Protein AF-A0A7J6TWZ0-F1 (afdb_monomer)

Mean predicted aligned error: 19.22 Å

Organism: Perkinsus olseni (NCBI:txid32597)

Sequence (277 aa):
MTATADNASPAMNAQLAMDGLSEYLTYVSGPIIRRELDLVRYLSQRADEVELELDEANQRYLEIGAARSAKMKAEAEELLSKIEAREDELLSLRKEVLAVVQKILVTVEEDRSELQSVGEVVATAAAIEEDEIAAQQKEANTSEIDDETPTAPTTKKIRLTGTSTSSPRDTKSDSVTESAHDTETVPSPEPSTELWCVCKKPDDGSYMVGCDRGDKCKVQWWHPQCAKDYIARRGYGLPPPENEADARRAHFSTWICPSCVERQIRRQNPGEKKRRK

Solvent-accessible surface area (backbone atoms only — not comparable to full-atom values): 17182 Å² total; per-residue (Å²): 140,81,85,81,76,81,78,73,56,71,66,61,60,51,51,55,49,50,54,52,50,52,52,47,48,50,63,62,45,48,61,54,52,50,52,52,52,52,50,51,51,52,53,50,53,52,49,55,52,51,51,51,54,49,52,53,52,51,51,52,52,52,52,52,51,50,53,52,49,52,50,52,49,52,55,48,52,53,50,49,54,52,48,52,56,50,50,52,51,51,52,50,52,52,52,53,52,50,52,53,52,51,51,52,51,52,51,51,52,51,53,50,50,54,51,50,54,50,50,54,53,51,53,52,52,50,52,52,52,52,52,50,53,53,49,54,53,56,59,61,69,72,75,75,80,89,82,90,87,89,82,88,88,84,90,80,89,82,84,80,84,85,86,81,86,78,82,83,88,83,86,87,82,90,81,90,82,89,80,91,78,91,76,93,70,77,74,76,79,68,79,72,81,75,66,42,24,92,83,73,46,75,79,83,84,67,79,64,48,62,24,72,60,44,89,80,37,96,54,41,39,26,45,49,65,60,48,43,55,49,28,69,77,68,73,50,66,78,78,58,56,91,46,69,70,49,45,62,67,36,76,84,55,85,50,58,44,50,73,56,48,52,52,49,53,49,66,76,45,71,77,66,77,79,75,84,123

Foldseek 3Di:
DDDDDPPDDPVVVVVVVVVVVVVVCCVVVVVVVVVVVVVVVVVVVVVVVVVVVVVVVVVVVVVVVVVVVVVVVVVVVVVVVVVVVVVVVVVVVVVVVVVVVVVVVVVVVVVVVVVVVVVVVVVVVVVVVVVVVVVVVVVVVVPDDDDDDDDDDDDDDDDDDDDDPDDDDDDDDDDDDDDDDDDPDPPDPDPPPFLAAPVRDGDPVFDWDAAPVPPVDPRGTHDLVRQVVVCVVPVDFDRPQPHPVSSVVCPVPHGHGVVRVVVVVCVVCVPPVPPDD

pLDDT: mean 77.19, std 17.27, range [40.09, 97.62]

Structure (mmCIF, N/CA/C/O backbone):
data_AF-A0A7J6TWZ0-F1
#
_entry.id   AF-A0A7J6TWZ0-F1
#
loop_
_atom_site.group_PDB
_atom_site.id
_atom_site.type_symbol
_atom_site.label_atom_id
_atom_site.label_alt_id
_atom_site.label_comp_id
_atom_site.label_asym_id
_atom_site.label_entity_id
_atom_site.label_seq_id
_atom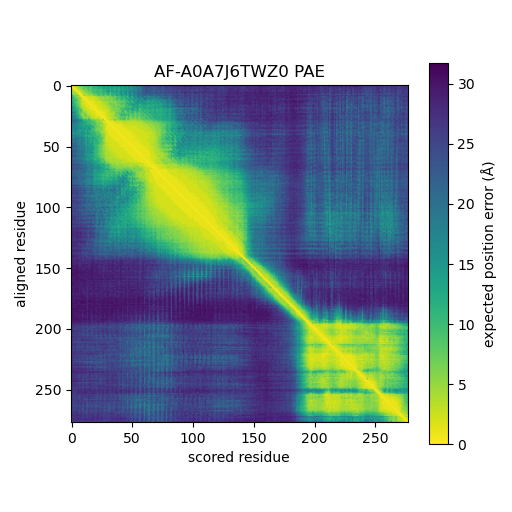_site.pdbx_PDB_ins_code
_atom_site.Cartn_x
_atom_site.Cartn_y
_atom_site.Cartn_z
_atom_site.occupancy
_atom_site.B_iso_or_equiv
_atom_site.auth_seq_id
_atom_site.auth_comp_id
_atom_site.auth_asym_id
_atom_site.auth_atom_id
_atom_site.pdbx_PDB_model_num
ATOM 1 N N . MET A 1 1 ? 71.172 1.266 -95.485 1.00 43.41 1 MET A N 1
ATOM 2 C CA . MET A 1 1 ? 70.081 1.916 -94.731 1.00 43.41 1 MET A CA 1
ATOM 3 C C . MET A 1 1 ? 69.702 0.990 -93.588 1.00 43.41 1 MET A C 1
ATOM 5 O O . MET A 1 1 ? 68.861 0.122 -93.756 1.00 43.41 1 MET A O 1
ATOM 9 N N . THR A 1 2 ? 70.426 1.078 -92.476 1.00 42.44 2 THR A N 1
ATOM 10 C CA . THR A 1 2 ? 70.207 0.257 -91.278 1.00 42.44 2 THR A CA 1
ATOM 11 C C . THR A 1 2 ? 69.434 1.096 -90.275 1.00 42.44 2 THR A C 1
ATOM 13 O O . THR A 1 2 ? 69.944 2.109 -89.804 1.00 42.44 2 THR A O 1
ATOM 16 N N . ALA A 1 3 ? 68.188 0.704 -90.018 1.00 46.03 3 ALA A N 1
ATOM 17 C CA . ALA A 1 3 ? 67.335 1.318 -89.015 1.00 46.03 3 ALA A CA 1
ATOM 18 C C . ALA A 1 3 ? 67.935 1.070 -87.624 1.00 46.03 3 ALA A C 1
ATOM 20 O O . ALA A 1 3 ? 68.066 -0.074 -87.190 1.00 46.03 3 ALA A O 1
ATOM 21 N N . THR A 1 4 ? 68.326 2.141 -86.941 1.00 49.41 4 THR A N 1
ATOM 22 C CA . THR A 1 4 ? 68.627 2.127 -85.511 1.00 49.41 4 THR A CA 1
ATOM 23 C C . THR A 1 4 ? 67.304 1.990 -84.770 1.00 49.41 4 THR A C 1
ATOM 25 O O . THR A 1 4 ? 66.545 2.948 -84.662 1.00 49.41 4 THR A O 1
ATOM 28 N N . ALA A 1 5 ? 66.989 0.772 -84.334 1.00 54.09 5 ALA A N 1
ATOM 29 C CA . ALA A 1 5 ? 65.899 0.540 -83.401 1.00 54.09 5 ALA A CA 1
ATOM 30 C C . ALA A 1 5 ? 66.337 1.073 -82.031 1.00 54.09 5 ALA A C 1
ATOM 32 O O . ALA A 1 5 ? 67.240 0.515 -81.404 1.00 54.09 5 ALA A O 1
ATOM 33 N N . ASP A 1 6 ? 65.723 2.175 -81.608 1.00 53.62 6 ASP A N 1
ATOM 34 C CA . ASP A 1 6 ? 65.885 2.737 -80.274 1.00 53.62 6 ASP A CA 1
ATOM 35 C C . ASP A 1 6 ? 65.382 1.725 -79.237 1.00 53.62 6 ASP A C 1
ATOM 37 O O . ASP A 1 6 ? 64.186 1.586 -78.978 1.00 53.62 6 ASP A O 1
ATOM 41 N N . ASN A 1 7 ? 66.324 0.984 -78.651 1.00 58.62 7 ASN A N 1
ATOM 42 C CA . ASN A 1 7 ? 66.094 0.141 -77.484 1.00 58.62 7 ASN A CA 1
ATOM 43 C C . ASN A 1 7 ? 65.864 1.048 -76.271 1.00 58.62 7 ASN A C 1
ATOM 45 O O . ASN A 1 7 ? 66.780 1.322 -75.492 1.00 58.62 7 ASN A O 1
ATOM 49 N N . ALA A 1 8 ? 64.631 1.533 -76.120 1.00 60.03 8 ALA A N 1
ATOM 50 C CA . ALA A 1 8 ? 64.186 2.159 -74.886 1.00 60.03 8 ALA A CA 1
ATOM 51 C C . ALA A 1 8 ? 64.440 1.190 -73.720 1.00 60.03 8 ALA A C 1
ATOM 53 O O . ALA A 1 8 ? 64.022 0.029 -73.749 1.00 60.03 8 ALA A O 1
ATOM 54 N N . SER A 1 9 ? 65.182 1.664 -72.717 1.00 62.28 9 SER A N 1
ATOM 55 C CA . SER A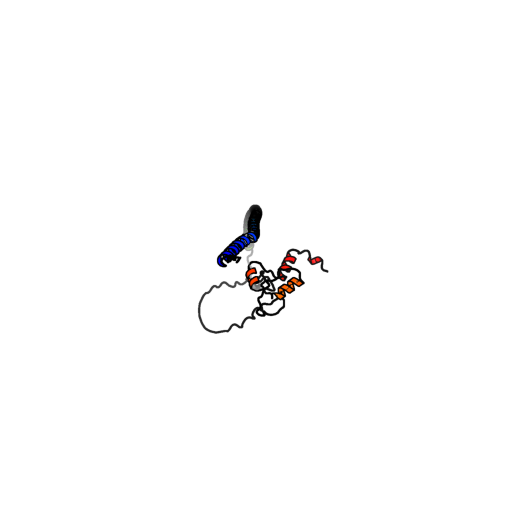 1 9 ? 65.613 0.854 -71.580 1.00 62.28 9 SER A CA 1
ATOM 56 C C . SER A 1 9 ? 64.395 0.234 -70.874 1.00 62.28 9 SER A C 1
ATOM 58 O O . SER A 1 9 ? 63.477 0.978 -70.509 1.00 62.28 9 SER A O 1
ATOM 60 N N . PRO A 1 10 ? 64.376 -1.090 -70.621 1.00 68.50 10 PRO A N 1
ATOM 61 C CA . PRO A 1 10 ? 63.279 -1.778 -69.930 1.00 68.50 10 PRO A CA 1
ATOM 62 C C . PRO A 1 10 ? 62.872 -1.123 -68.600 1.00 68.50 10 PRO A C 1
ATOM 64 O O . PRO A 1 10 ? 61.716 -1.210 -68.193 1.00 68.50 10 PRO A O 1
ATOM 67 N N . ALA A 1 11 ? 63.803 -0.415 -67.954 1.00 64.88 11 ALA A N 1
ATOM 68 C CA . ALA A 1 11 ? 63.565 0.323 -66.720 1.00 64.88 11 ALA A CA 1
ATOM 69 C C . ALA A 1 11 ? 62.604 1.520 -66.884 1.00 64.88 11 ALA A C 1
ATOM 71 O O . ALA A 1 11 ? 61.783 1.751 -66.002 1.00 64.88 11 ALA A O 1
ATOM 72 N N . MET A 1 12 ? 62.643 2.257 -68.005 1.00 66.50 12 MET A N 1
ATOM 73 C CA . MET A 1 12 ? 61.708 3.377 -68.220 1.00 66.50 12 MET A CA 1
ATOM 74 C C . MET A 1 12 ? 60.287 2.888 -68.512 1.00 66.50 12 MET A C 1
ATOM 76 O O . MET A 1 12 ? 59.322 3.492 -68.049 1.00 66.50 12 MET A O 1
ATOM 80 N N . ASN A 1 13 ? 60.150 1.756 -69.208 1.00 68.25 13 ASN A N 1
ATOM 81 C CA . ASN A 1 13 ? 58.844 1.148 -69.468 1.00 68.25 13 ASN A CA 1
ATOM 82 C C . ASN A 1 13 ? 58.209 0.578 -68.189 1.00 68.25 13 ASN A C 1
ATOM 84 O O . ASN A 1 13 ? 56.994 0.659 -68.024 1.00 68.25 13 ASN A O 1
ATOM 88 N N . ALA A 1 14 ? 59.017 0.056 -67.261 1.00 68.62 14 ALA A N 1
ATOM 89 C CA . ALA A 1 14 ? 58.536 -0.393 -65.955 1.00 68.62 14 ALA A CA 1
ATOM 90 C C . ALA A 1 14 ? 58.053 0.777 -65.081 1.00 68.62 14 ALA A C 1
ATOM 92 O O . ALA A 1 14 ? 57.011 0.665 -64.439 1.00 68.62 14 ALA A O 1
ATOM 93 N N . GLN A 1 15 ? 58.761 1.910 -65.097 1.00 67.94 15 GLN A N 1
ATOM 94 C CA . GLN A 1 15 ? 58.361 3.091 -64.329 1.00 67.94 15 GLN A CA 1
ATOM 95 C C . GLN A 1 15 ? 57.031 3.674 -64.833 1.00 67.94 15 GLN A C 1
ATOM 97 O O . GLN A 1 15 ? 56.120 3.886 -64.039 1.00 67.94 15 GLN A O 1
ATOM 102 N N . LEU A 1 16 ? 56.866 3.819 -66.153 1.00 70.88 16 LEU A N 1
ATOM 103 C CA . LEU A 1 16 ? 55.608 4.279 -66.758 1.00 70.88 16 LEU A CA 1
ATOM 104 C C . LEU A 1 16 ? 54.429 3.331 -66.476 1.00 70.88 16 LEU A C 1
ATOM 106 O O . LEU A 1 16 ? 53.300 3.784 -66.289 1.00 70.88 16 LEU A O 1
ATOM 110 N N . ALA A 1 17 ? 54.678 2.020 -66.412 1.00 71.44 17 ALA A N 1
ATOM 111 C CA . ALA A 1 17 ? 53.652 1.043 -66.054 1.00 71.44 17 ALA A CA 1
ATOM 112 C C . ALA A 1 17 ? 53.224 1.155 -64.581 1.00 71.44 17 ALA A C 1
ATOM 114 O O . ALA A 1 17 ? 52.038 1.029 -64.283 1.00 71.44 17 ALA A O 1
ATOM 115 N N . MET A 1 18 ? 54.165 1.420 -63.668 1.00 71.31 18 MET A N 1
ATOM 116 C CA . MET A 1 18 ? 53.869 1.618 -62.244 1.00 71.31 18 MET A CA 1
ATOM 117 C C . MET A 1 18 ? 53.121 2.930 -61.989 1.00 71.31 18 MET A C 1
ATOM 119 O O . MET A 1 18 ? 52.168 2.940 -61.208 1.00 71.31 18 MET A O 1
ATOM 123 N N . ASP A 1 19 ? 53.487 4.001 -62.695 1.00 72.12 19 ASP A N 1
ATOM 124 C CA . ASP A 1 19 ? 52.799 5.291 -62.601 1.00 72.12 19 ASP A CA 1
ATOM 125 C C . ASP A 1 19 ? 51.350 5.177 -63.123 1.00 72.12 19 ASP A C 1
ATOM 127 O O . ASP A 1 19 ? 50.413 5.613 -62.450 1.00 72.12 19 ASP A O 1
ATOM 131 N N . GLY A 1 20 ? 51.131 4.464 -64.238 1.00 72.75 20 GLY A N 1
ATOM 132 C CA . GLY A 1 20 ? 49.786 4.179 -64.758 1.00 72.75 20 GLY A CA 1
ATOM 133 C C . GLY A 1 20 ? 48.939 3.271 -63.853 1.00 72.75 20 GLY A C 1
ATOM 134 O O . GLY A 1 20 ? 47.728 3.463 -63.739 1.00 72.75 20 GLY A O 1
ATOM 135 N N . LEU A 1 21 ? 49.556 2.307 -63.160 1.00 65.00 21 LEU A N 1
ATOM 136 C CA . LEU A 1 21 ? 48.880 1.438 -62.184 1.00 65.00 21 LEU A CA 1
ATOM 137 C C . LEU A 1 21 ? 48.453 2.201 -60.926 1.00 65.00 21 LEU A C 1
ATOM 139 O O . LEU A 1 21 ? 47.363 1.960 -60.411 1.00 65.00 21 LEU A O 1
ATOM 143 N N . SER A 1 22 ? 49.282 3.131 -60.450 1.00 70.94 22 SER A N 1
ATOM 144 C CA . SER A 1 22 ? 48.963 3.999 -59.312 1.00 70.94 22 SER A CA 1
ATOM 145 C C . SER A 1 22 ? 47.785 4.930 -59.621 1.00 70.94 22 SER A C 1
ATOM 147 O O . SER A 1 22 ? 46.839 5.046 -58.833 1.00 70.94 22 SER A O 1
ATOM 149 N N . GLU A 1 23 ? 47.782 5.537 -60.809 1.00 74.69 23 GLU A N 1
ATOM 150 C CA . GLU A 1 23 ? 46.697 6.412 -61.256 1.00 74.69 23 GLU A CA 1
ATOM 151 C C . GLU A 1 23 ? 45.395 5.628 -61.482 1.00 74.69 23 GLU A C 1
ATOM 153 O O . GLU A 1 23 ? 44.330 6.051 -61.029 1.00 74.69 23 GLU A O 1
ATOM 158 N N . TYR A 1 24 ? 45.478 4.427 -62.065 1.00 71.44 24 TYR A N 1
ATOM 159 C CA . TYR A 1 24 ? 44.333 3.528 -62.223 1.00 71.44 24 TYR A CA 1
ATOM 160 C C . TYR A 1 24 ? 43.772 3.055 -60.878 1.00 71.44 24 TYR A C 1
ATOM 162 O O . TYR A 1 24 ? 42.560 3.081 -60.675 1.00 71.44 24 TYR A O 1
ATOM 170 N N . LEU A 1 25 ? 44.628 2.674 -59.924 1.00 62.38 25 LEU A N 1
ATOM 171 C CA . LEU A 1 25 ? 44.190 2.295 -58.581 1.00 62.38 25 LEU A CA 1
ATOM 172 C C . LEU A 1 25 ? 43.504 3.462 -57.878 1.00 62.38 25 LEU A C 1
ATOM 174 O O . LEU A 1 25 ? 42.457 3.257 -57.275 1.00 62.38 25 LEU A O 1
ATOM 178 N N . THR A 1 26 ? 44.011 4.686 -58.011 1.00 70.94 26 THR A N 1
ATOM 179 C CA . THR A 1 26 ? 43.381 5.890 -57.444 1.00 70.94 26 THR A CA 1
ATOM 180 C C . THR A 1 26 ? 42.041 6.202 -58.125 1.00 70.94 26 THR A C 1
ATOM 182 O O . THR A 1 26 ? 41.055 6.521 -57.457 1.00 70.94 26 THR A O 1
ATOM 185 N N . TYR A 1 27 ? 41.967 6.041 -59.449 1.00 80.25 27 TYR A N 1
ATOM 186 C CA . TYR A 1 27 ? 40.754 6.247 -60.240 1.00 80.25 27 TYR A CA 1
ATOM 187 C C . TYR A 1 27 ? 39.660 5.215 -59.925 1.00 80.25 27 TYR A C 1
ATOM 189 O O . TYR A 1 27 ? 38.493 5.579 -59.784 1.00 80.25 27 TYR A O 1
ATOM 197 N N . VAL A 1 28 ? 40.026 3.941 -59.767 1.00 74.38 28 VAL A N 1
ATOM 198 C CA . VAL A 1 28 ? 39.085 2.840 -59.504 1.00 74.38 28 VAL A CA 1
ATOM 199 C C . VAL A 1 28 ? 38.687 2.768 -58.030 1.00 74.38 28 VAL A C 1
ATOM 201 O O . VAL A 1 28 ? 37.518 2.540 -57.721 1.00 74.38 28 VAL A O 1
ATOM 204 N N . SER A 1 29 ? 39.621 2.995 -57.104 1.00 79.75 29 SER A N 1
ATOM 205 C CA . SER A 1 29 ? 39.330 2.954 -55.664 1.00 79.75 29 SER A CA 1
ATOM 206 C C . SER A 1 29 ? 38.651 4.226 -55.155 1.00 79.75 29 SER A C 1
ATOM 208 O O . SER A 1 29 ? 37.859 4.147 -54.221 1.00 79.75 29 SER A O 1
ATOM 210 N N . GLY A 1 30 ? 38.865 5.386 -55.787 1.00 85.50 30 GLY A N 1
ATOM 211 C CA . GLY A 1 30 ? 38.279 6.660 -55.362 1.00 85.50 30 GLY A CA 1
ATOM 212 C C . GLY A 1 30 ? 36.744 6.653 -55.239 1.00 85.50 30 GLY A C 1
ATOM 213 O O . GLY A 1 30 ? 36.218 7.107 -54.223 1.00 85.50 30 GLY A O 1
ATOM 214 N N . PRO A 1 31 ? 35.978 6.161 -56.232 1.00 88.25 31 PRO A N 1
ATOM 215 C CA . PRO A 1 31 ? 34.523 6.016 -56.129 1.00 88.25 31 PRO A CA 1
ATOM 216 C C . PRO A 1 31 ? 34.077 5.032 -55.041 1.00 88.25 31 PRO A C 1
ATOM 218 O O . PRO A 1 31 ? 33.103 5.307 -54.344 1.00 88.25 31 PRO A O 1
ATOM 221 N N . ILE A 1 32 ? 34.797 3.916 -54.875 1.00 84.75 32 ILE A N 1
ATOM 222 C CA . ILE A 1 32 ? 34.492 2.900 -53.858 1.00 84.75 32 ILE A CA 1
ATOM 223 C C . ILE A 1 32 ? 34.704 3.493 -52.462 1.00 84.75 32 ILE A C 1
ATOM 225 O O . ILE A 1 32 ? 33.793 3.471 -51.645 1.00 84.75 32 ILE A O 1
ATOM 229 N N . ILE A 1 33 ? 35.858 4.120 -52.222 1.00 80.31 33 ILE A N 1
ATOM 230 C CA . ILE A 1 33 ? 36.190 4.765 -50.946 1.00 80.31 33 ILE A CA 1
ATOM 231 C C . ILE A 1 33 ? 35.190 5.879 -50.616 1.00 80.31 33 ILE A C 1
ATOM 233 O O . ILE A 1 33 ? 34.741 5.971 -49.479 1.00 80.31 33 ILE A O 1
ATOM 237 N N . ARG A 1 34 ? 34.790 6.702 -51.597 1.00 81.19 34 ARG A N 1
ATOM 238 C CA . ARG A 1 34 ? 33.761 7.738 -51.387 1.00 81.19 34 ARG A CA 1
ATOM 239 C C . ARG A 1 34 ? 32.418 7.144 -50.972 1.00 81.19 34 ARG A C 1
ATOM 241 O O . ARG A 1 34 ? 31.837 7.616 -50.004 1.00 81.19 34 ARG A O 1
ATOM 248 N N . ARG A 1 35 ? 31.969 6.080 -51.644 1.00 88.12 35 ARG A N 1
ATOM 249 C CA . ARG A 1 35 ? 30.728 5.381 -51.290 1.00 88.12 35 ARG A CA 1
ATOM 250 C C . ARG A 1 35 ? 30.773 4.821 -49.867 1.00 88.12 35 ARG A C 1
ATOM 252 O O . ARG A 1 35 ? 29.796 4.958 -49.139 1.00 88.12 35 ARG A O 1
ATOM 259 N N . GLU A 1 36 ? 31.887 4.207 -49.477 1.00 85.19 36 GLU A N 1
ATOM 260 C CA . GLU A 1 36 ? 32.054 3.676 -48.120 1.00 85.19 36 GLU A CA 1
ATOM 261 C C . GLU A 1 36 ? 32.081 4.800 -47.074 1.00 85.19 36 GLU A C 1
ATOM 263 O O . GLU A 1 36 ? 31.432 4.689 -46.038 1.00 85.19 36 GLU A O 1
ATOM 268 N N . LEU A 1 37 ? 32.750 5.924 -47.352 1.00 81.12 37 LEU A N 1
ATOM 269 C CA . LEU A 1 37 ? 32.736 7.092 -46.463 1.00 81.12 37 LEU A CA 1
ATOM 270 C C . LEU A 1 37 ? 31.332 7.693 -46.311 1.00 81.12 37 LEU A C 1
ATOM 272 O O . LEU A 1 37 ? 30.939 8.049 -45.200 1.00 81.12 37 LEU A O 1
ATOM 276 N N . ASP A 1 38 ? 30.565 7.780 -47.397 1.00 86.06 38 ASP A N 1
ATOM 277 C CA . ASP A 1 38 ? 29.177 8.247 -47.349 1.00 86.06 38 ASP A CA 1
ATOM 278 C C . ASP A 1 38 ? 28.293 7.289 -46.538 1.00 86.06 38 ASP A C 1
ATOM 280 O O . ASP A 1 38 ? 27.471 7.739 -45.737 1.00 86.06 38 ASP A O 1
ATOM 284 N N . LEU A 1 39 ? 28.502 5.974 -46.674 1.00 88.06 39 LEU A N 1
ATOM 285 C CA . LEU A 1 39 ? 27.812 4.970 -45.866 1.00 88.06 39 LEU A CA 1
ATOM 286 C C . LEU A 1 39 ? 28.162 5.101 -44.379 1.00 88.06 39 LEU A C 1
ATOM 288 O O . LEU A 1 39 ? 27.263 5.072 -43.543 1.00 88.06 39 LEU A O 1
ATOM 292 N N . VAL A 1 40 ? 29.438 5.294 -44.038 1.00 83.81 40 VAL A N 1
ATOM 293 C CA . VAL A 1 40 ? 29.873 5.516 -42.648 1.00 83.81 40 VAL A CA 1
ATOM 294 C C . VAL A 1 40 ? 29.225 6.773 -42.069 1.00 83.81 40 VAL A C 1
ATOM 296 O O . VAL A 1 40 ? 28.715 6.731 -40.953 1.00 83.81 40 VAL A O 1
ATOM 299 N N . ARG A 1 41 ? 29.179 7.877 -42.826 1.00 86.75 41 ARG A N 1
ATOM 300 C CA . ARG A 1 41 ? 28.501 9.109 -42.391 1.00 86.75 41 ARG A CA 1
ATOM 301 C C . ARG A 1 41 ? 27.009 8.891 -42.165 1.00 86.75 41 ARG A C 1
ATOM 303 O O . ARG A 1 41 ? 26.486 9.349 -41.155 1.00 86.75 41 ARG A O 1
ATOM 310 N N . TYR A 1 42 ? 26.346 8.180 -43.074 1.00 88.69 42 TYR A N 1
ATOM 311 C CA . TYR A 1 42 ? 24.934 7.829 -42.937 1.00 88.69 42 TYR A CA 1
ATOM 312 C C . TYR A 1 42 ? 24.676 6.975 -41.689 1.00 88.69 42 TYR A C 1
ATOM 314 O O . TYR A 1 42 ? 23.770 7.272 -40.916 1.00 88.69 42 TYR A O 1
ATOM 322 N N . LEU A 1 43 ? 25.488 5.940 -41.460 1.00 86.44 43 LEU A N 1
ATOM 323 C CA . LEU A 1 43 ? 25.358 5.075 -40.286 1.00 86.44 43 LEU A CA 1
ATOM 324 C C . LEU A 1 43 ? 25.650 5.823 -38.981 1.00 86.44 43 LEU A C 1
ATOM 326 O O . LEU A 1 43 ? 24.953 5.588 -38.001 1.00 86.44 43 LEU A O 1
ATOM 330 N N . SER A 1 44 ? 26.625 6.738 -38.971 1.00 86.12 44 SER A N 1
ATOM 331 C CA . SER A 1 44 ? 26.901 7.607 -37.819 1.00 86.12 44 SER A CA 1
ATOM 332 C C . SER A 1 44 ? 25.704 8.501 -37.505 1.00 86.12 44 SER A C 1
ATOM 334 O O . SER A 1 44 ? 25.233 8.498 -36.378 1.00 86.12 44 SER A O 1
ATOM 336 N N . GLN A 1 45 ? 25.147 9.184 -38.510 1.00 91.44 45 GLN A N 1
ATOM 337 C CA . GLN A 1 45 ? 23.943 9.997 -38.332 1.00 91.44 45 GLN A CA 1
ATOM 338 C C . GLN A 1 45 ? 22.773 9.156 -37.801 1.00 91.44 45 GLN A C 1
ATOM 340 O O . GLN A 1 45 ? 22.035 9.590 -36.923 1.00 91.44 45 GLN A O 1
ATOM 345 N N . ARG A 1 46 ? 22.612 7.931 -38.312 1.00 93.38 46 ARG A N 1
ATOM 346 C CA . ARG A 1 46 ? 21.565 7.017 -37.854 1.00 93.38 46 ARG A CA 1
ATOM 347 C C . ARG A 1 46 ? 21.787 6.543 -36.416 1.00 93.38 46 ARG A C 1
ATOM 349 O O . ARG A 1 46 ? 20.809 6.317 -35.712 1.00 93.38 46 ARG A O 1
ATOM 356 N N . ALA A 1 47 ? 23.038 6.374 -35.992 1.00 86.94 47 ALA A N 1
ATOM 357 C CA . ALA A 1 47 ? 23.375 6.050 -34.611 1.00 86.94 47 ALA A CA 1
ATOM 358 C C . ALA A 1 47 ? 23.012 7.211 -33.674 1.00 86.94 47 ALA A C 1
ATOM 360 O O . ALA A 1 47 ? 22.337 6.968 -32.678 1.00 86.94 47 ALA A O 1
ATOM 361 N N . ASP A 1 48 ? 23.351 8.448 -34.050 1.00 91.50 48 ASP A N 1
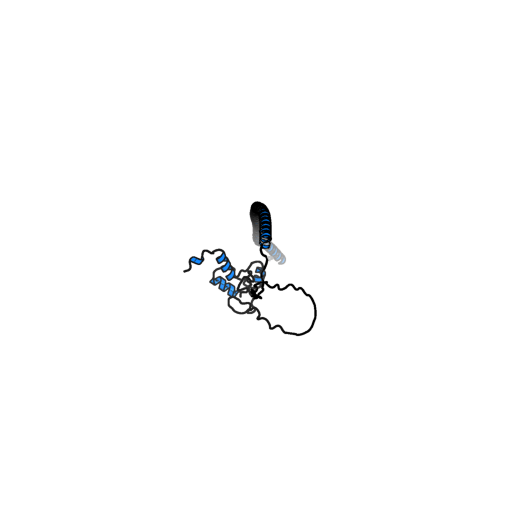ATOM 362 C CA . ASP A 1 48 ? 23.003 9.653 -33.285 1.00 91.50 48 ASP A CA 1
ATOM 363 C C . ASP A 1 48 ? 21.472 9.825 -33.162 1.00 91.50 48 ASP A C 1
ATOM 365 O O . ASP A 1 48 ? 20.954 10.153 -32.095 1.00 91.50 48 ASP A O 1
ATOM 369 N N . GLU A 1 49 ? 20.719 9.555 -34.238 1.00 92.50 49 GLU A N 1
ATOM 370 C CA . GLU A 1 49 ? 19.246 9.560 -34.220 1.00 92.50 49 GLU A CA 1
ATOM 371 C C . GLU A 1 49 ? 18.676 8.530 -33.231 1.00 92.50 49 GLU A C 1
ATOM 373 O O . GLU A 1 49 ? 17.763 8.839 -32.467 1.00 92.50 49 GLU A O 1
ATOM 378 N N . VAL A 1 50 ? 19.217 7.307 -33.224 1.00 90.31 50 VAL A N 1
ATOM 379 C CA . VAL A 1 50 ? 18.770 6.239 -32.315 1.00 90.31 50 VAL A CA 1
ATOM 380 C C . VAL A 1 50 ? 19.147 6.540 -30.863 1.00 90.31 50 VAL A C 1
ATOM 382 O O . VAL A 1 50 ? 18.372 6.225 -29.961 1.00 90.31 50 VAL A O 1
ATOM 385 N N . GLU A 1 51 ? 20.308 7.151 -30.619 1.00 91.69 51 GLU A N 1
ATOM 386 C CA . GLU A 1 51 ? 20.717 7.592 -29.281 1.00 91.69 51 GLU A CA 1
ATOM 387 C C . GLU A 1 51 ? 19.745 8.646 -28.730 1.00 91.69 51 GLU A C 1
ATOM 389 O O . GLU A 1 51 ? 19.258 8.507 -27.608 1.00 91.69 51 GLU A O 1
ATOM 394 N N . LEU A 1 52 ? 19.349 9.620 -29.556 1.00 95.69 52 LEU A N 1
ATOM 395 C CA . LEU A 1 52 ? 18.336 10.609 -29.186 1.00 95.69 52 LEU A CA 1
ATOM 396 C C . LEU A 1 52 ? 16.968 9.964 -28.890 1.00 95.69 52 LEU A C 1
ATOM 398 O O . LEU A 1 52 ? 16.331 10.299 -27.890 1.00 95.69 52 LEU A O 1
ATOM 402 N N . GLU A 1 53 ? 16.515 9.020 -29.723 1.00 92.56 53 GLU A N 1
ATOM 403 C CA . GLU A 1 53 ? 15.264 8.282 -29.483 1.00 92.56 53 GLU A CA 1
ATOM 404 C C . GLU A 1 53 ? 15.306 7.483 -28.167 1.00 92.56 53 GLU A C 1
ATOM 406 O O . GLU A 1 53 ? 14.302 7.408 -27.447 1.00 92.56 53 GLU A O 1
ATOM 411 N N . LEU A 1 54 ? 16.461 6.898 -27.833 1.00 89.00 54 LEU A N 1
ATOM 412 C CA . LEU A 1 54 ? 16.670 6.172 -26.582 1.00 89.00 54 LEU A CA 1
ATOM 413 C C . LEU A 1 54 ? 16.603 7.107 -25.368 1.00 89.00 54 LEU A C 1
ATOM 415 O O . LEU A 1 54 ? 15.945 6.771 -24.380 1.00 89.00 54 LEU A O 1
ATOM 419 N N . ASP A 1 55 ? 17.227 8.279 -25.444 1.00 93.94 55 ASP A N 1
ATOM 420 C CA . ASP A 1 55 ? 17.180 9.286 -24.382 1.00 93.94 55 ASP A CA 1
ATOM 421 C C . ASP A 1 55 ? 15.762 9.824 -24.168 1.00 93.94 55 ASP A C 1
ATOM 423 O O . ASP A 1 55 ? 15.291 9.902 -23.028 1.00 93.94 55 ASP A O 1
ATOM 427 N N . GLU A 1 56 ? 15.022 10.101 -25.245 1.00 93.38 56 GLU A N 1
ATOM 428 C CA . GLU A 1 56 ? 13.608 10.473 -25.154 1.00 93.38 56 GLU A CA 1
ATOM 429 C C . GLU A 1 56 ? 12.759 9.366 -24.511 1.00 93.38 56 GLU A C 1
ATOM 431 O O . GLU A 1 56 ? 11.888 9.643 -23.678 1.00 93.38 56 GLU A O 1
ATOM 436 N N . ALA A 1 57 ? 12.991 8.102 -24.877 1.00 83.69 57 ALA A N 1
ATOM 437 C CA . ALA A 1 57 ? 12.283 6.967 -24.293 1.00 83.69 57 ALA A CA 1
ATOM 438 C C . ALA A 1 57 ? 12.593 6.812 -22.793 1.00 83.69 57 ALA A C 1
ATOM 440 O O . ALA A 1 57 ? 11.674 6.597 -21.993 1.00 83.69 57 ALA A O 1
ATOM 441 N N . ASN A 1 58 ? 13.858 6.980 -22.398 1.00 86.00 58 ASN A N 1
ATOM 442 C CA . ASN A 1 58 ? 14.293 6.957 -21.002 1.00 86.00 58 ASN A CA 1
ATOM 443 C C . ASN A 1 58 ? 13.662 8.100 -20.195 1.00 86.00 58 ASN A C 1
ATOM 445 O O . ASN A 1 58 ? 13.145 7.868 -19.099 1.00 86.00 58 ASN A O 1
ATOM 449 N N . GLN A 1 59 ? 13.620 9.310 -20.753 1.00 94.31 59 GLN A N 1
ATOM 450 C CA . GLN A 1 59 ? 12.976 10.463 -20.126 1.00 94.31 59 GLN A CA 1
ATOM 451 C C . GLN A 1 59 ? 11.475 10.215 -19.898 1.00 94.31 59 GLN A C 1
ATOM 453 O O . GLN A 1 59 ? 10.979 10.394 -18.783 1.00 94.31 59 GLN A O 1
ATOM 458 N N . ARG A 1 60 ? 10.753 9.698 -20.905 1.00 87.50 60 ARG A N 1
ATOM 459 C CA . ARG A 1 60 ? 9.329 9.330 -20.762 1.00 87.50 60 ARG A CA 1
ATOM 460 C C . ARG A 1 60 ? 9.118 8.259 -19.691 1.00 87.50 60 ARG A C 1
ATOM 462 O O . ARG A 1 60 ? 8.145 8.323 -18.939 1.00 87.50 60 ARG A O 1
ATOM 469 N N . TYR A 1 61 ? 10.012 7.273 -19.597 1.00 83.69 61 TYR A N 1
ATOM 470 C CA . TYR A 1 61 ? 9.944 6.244 -18.558 1.00 83.69 61 TYR A CA 1
ATOM 471 C C . TYR A 1 61 ? 10.076 6.844 -17.148 1.00 83.69 61 TYR A C 1
ATOM 473 O O . TYR A 1 61 ? 9.282 6.508 -16.262 1.00 83.69 61 TYR A O 1
ATOM 481 N N . LEU A 1 62 ? 11.022 7.769 -16.948 1.00 91.50 62 LEU A N 1
ATOM 482 C CA . LEU A 1 62 ? 11.206 8.476 -15.676 1.00 91.50 62 LEU A CA 1
ATOM 483 C C . LEU A 1 62 ? 9.981 9.323 -15.307 1.00 91.50 62 LEU A C 1
ATOM 485 O O . LEU A 1 62 ? 9.524 9.268 -14.165 1.00 91.50 62 LEU A O 1
ATOM 489 N N . GLU A 1 63 ? 9.401 10.042 -16.267 1.00 93.12 63 GLU A N 1
ATOM 490 C CA . GLU A 1 63 ? 8.192 10.848 -16.058 1.00 93.12 63 GLU A CA 1
ATOM 491 C C . GLU A 1 63 ? 6.978 9.990 -15.683 1.00 93.12 63 GLU A C 1
ATOM 493 O O . GLU A 1 63 ? 6.251 10.317 -14.742 1.00 93.12 63 GLU A O 1
ATOM 498 N N . ILE A 1 64 ? 6.783 8.845 -16.348 1.00 89.75 64 ILE A N 1
ATOM 499 C CA . ILE A 1 64 ? 5.726 7.886 -15.995 1.00 89.75 64 ILE A CA 1
ATOM 500 C C . ILE A 1 64 ? 5.951 7.338 -14.581 1.00 89.75 64 ILE A C 1
ATOM 502 O O . ILE A 1 64 ? 4.992 7.204 -13.813 1.00 89.75 64 ILE A O 1
ATOM 506 N N . GLY A 1 65 ? 7.199 7.033 -14.218 1.00 89.19 65 GLY A N 1
ATOM 507 C CA . GLY A 1 65 ? 7.570 6.607 -12.869 1.00 89.19 65 GLY A CA 1
ATOM 508 C C . GLY A 1 65 ? 7.241 7.668 -11.815 1.00 89.19 65 GLY A C 1
ATOM 509 O O . GLY A 1 65 ? 6.582 7.363 -10.819 1.00 89.19 65 GLY A O 1
ATOM 510 N N . ALA A 1 66 ? 7.622 8.922 -12.065 1.00 93.00 66 ALA A N 1
ATOM 511 C CA . ALA A 1 66 ? 7.354 10.052 -11.182 1.00 93.00 66 ALA A CA 1
ATOM 512 C C . ALA A 1 66 ? 5.850 10.328 -11.036 1.00 93.00 66 ALA A C 1
ATOM 514 O O . ALA A 1 66 ? 5.363 10.473 -9.916 1.00 93.00 66 ALA A O 1
ATOM 515 N N . ALA A 1 67 ? 5.091 10.317 -12.136 1.00 92.06 67 ALA A N 1
ATOM 516 C CA . ALA A 1 67 ? 3.644 10.521 -12.119 1.00 92.06 67 ALA A CA 1
ATOM 517 C C . ALA A 1 67 ? 2.911 9.402 -11.362 1.00 92.06 67 ALA A C 1
ATOM 519 O O . ALA A 1 67 ? 2.008 9.674 -10.568 1.00 92.06 67 ALA A O 1
ATOM 520 N N . ARG A 1 68 ? 3.315 8.137 -11.555 1.00 91.38 68 ARG A N 1
ATOM 521 C CA . ARG A 1 68 ? 2.767 6.999 -10.795 1.00 91.38 68 ARG A CA 1
ATOM 522 C C . ARG A 1 68 ? 3.096 7.106 -9.309 1.00 91.38 68 ARG A C 1
ATOM 524 O O . ARG A 1 68 ? 2.210 6.883 -8.490 1.00 91.38 68 ARG A O 1
ATOM 531 N N . SER A 1 69 ? 4.332 7.473 -8.973 1.00 90.94 69 SER A N 1
ATOM 532 C CA . SER A 1 69 ? 4.766 7.686 -7.590 1.00 90.94 69 SER A CA 1
ATOM 533 C C . SER A 1 69 ? 3.978 8.815 -6.916 1.00 90.94 69 SER A C 1
ATOM 535 O O . SER A 1 69 ? 3.433 8.625 -5.831 1.00 90.94 69 SER A O 1
ATOM 537 N N . ALA A 1 70 ? 3.811 9.955 -7.594 1.00 92.38 70 ALA A N 1
ATOM 538 C CA . ALA A 1 70 ? 3.019 11.081 -7.102 1.00 92.38 70 ALA A CA 1
ATOM 539 C C . ALA A 1 70 ? 1.544 10.707 -6.896 1.00 92.38 70 ALA A C 1
ATOM 541 O O . ALA A 1 70 ? 0.962 11.049 -5.869 1.00 92.38 70 ALA A O 1
ATOM 542 N N . LYS A 1 71 ? 0.953 9.948 -7.829 1.00 92.06 71 LYS A N 1
ATOM 543 C CA . LYS A 1 71 ? -0.417 9.443 -7.692 1.00 92.06 71 LYS A CA 1
ATOM 544 C C . LYS A 1 71 ? -0.566 8.511 -6.487 1.00 92.06 71 LYS A C 1
ATOM 546 O O . LYS A 1 71 ? -1.478 8.707 -5.693 1.00 92.06 71 LYS A O 1
ATOM 551 N N . MET A 1 72 ? 0.329 7.532 -6.326 1.00 82.12 72 MET A N 1
ATOM 552 C CA . MET A 1 72 ? 0.300 6.632 -5.164 1.00 82.12 72 MET A CA 1
ATOM 553 C C . MET A 1 72 ? 0.477 7.398 -3.850 1.00 82.12 72 MET A C 1
ATOM 555 O O . MET A 1 72 ? -0.195 7.090 -2.871 1.00 82.12 72 MET A O 1
ATOM 559 N N . LYS A 1 73 ? 1.349 8.413 -3.827 1.00 90.44 73 LYS A N 1
ATOM 560 C CA . LYS A 1 73 ? 1.542 9.273 -2.657 1.00 90.44 73 LYS A CA 1
ATOM 561 C C . LYS A 1 73 ? 0.267 10.048 -2.307 1.00 90.44 73 LYS A C 1
ATOM 563 O O . LYS A 1 73 ? -0.119 10.048 -1.146 1.00 90.44 73 LYS A O 1
ATOM 568 N N . ALA A 1 74 ? -0.411 10.631 -3.295 1.00 94.25 74 ALA A N 1
ATOM 569 C CA . ALA A 1 74 ? -1.675 11.337 -3.080 1.00 94.25 74 ALA A CA 1
ATOM 570 C C . ALA A 1 74 ? -2.789 10.403 -2.568 1.00 94.25 74 ALA A C 1
ATOM 572 O O . ALA A 1 74 ? -3.503 10.754 -1.635 1.00 94.25 74 ALA A O 1
ATOM 573 N N . GLU A 1 75 ? -2.905 9.190 -3.124 1.00 90.44 75 GLU A N 1
ATOM 574 C CA . GLU A 1 75 ? -3.858 8.178 -2.638 1.00 90.44 75 GLU A CA 1
ATOM 575 C C . GLU A 1 75 ? -3.542 7.745 -1.194 1.00 90.44 75 GLU A C 1
ATOM 577 O O . GLU A 1 75 ? -4.452 7.561 -0.385 1.00 90.44 75 GLU A O 1
ATOM 582 N N . ALA A 1 76 ? -2.258 7.613 -0.840 1.00 86.06 76 ALA A N 1
ATOM 583 C CA . ALA A 1 76 ? -1.837 7.298 0.523 1.00 86.06 76 ALA A CA 1
ATOM 584 C C . ALA A 1 76 ? -2.151 8.438 1.508 1.00 86.06 76 ALA A C 1
ATOM 586 O O . ALA A 1 76 ? -2.665 8.172 2.593 1.00 86.06 76 ALA A O 1
ATOM 587 N N . GLU A 1 77 ? -1.894 9.692 1.128 1.00 94.25 77 GLU A N 1
ATOM 588 C CA . GLU A 1 77 ? -2.245 10.878 1.924 1.00 94.25 77 GLU A CA 1
ATOM 589 C C . GLU A 1 77 ? -3.767 10.994 2.125 1.00 94.25 77 GLU A C 1
ATOM 591 O O . GLU A 1 77 ? -4.226 11.255 3.238 1.00 94.25 77 GLU A O 1
ATOM 596 N N . GLU A 1 78 ? -4.569 10.707 1.094 1.00 97.38 78 GLU A N 1
ATOM 597 C CA . GLU A 1 78 ? -6.033 10.668 1.206 1.00 97.38 78 GLU A CA 1
ATOM 598 C C . GLU A 1 78 ? -6.508 9.576 2.182 1.00 97.38 78 GLU A C 1
ATOM 600 O O . GLU A 1 78 ? -7.418 9.798 2.986 1.00 97.38 78 GLU A O 1
ATOM 605 N N . LEU A 1 79 ? -5.903 8.384 2.134 1.00 92.19 79 LEU A N 1
ATOM 606 C CA . LEU A 1 79 ? -6.229 7.297 3.059 1.00 92.19 79 LEU A CA 1
ATOM 607 C C . LEU A 1 79 ? -5.834 7.624 4.502 1.00 92.19 79 LEU A C 1
ATOM 609 O O . LEU A 1 79 ? -6.608 7.317 5.407 1.00 92.19 79 LEU A O 1
ATOM 613 N N . LEU A 1 80 ? -4.683 8.264 4.720 1.00 92.19 80 LEU A N 1
ATOM 614 C CA . LEU A 1 80 ? -4.263 8.722 6.047 1.00 92.19 80 LEU A CA 1
ATOM 615 C C . LEU A 1 80 ? -5.253 9.742 6.619 1.00 92.19 80 LEU A C 1
ATOM 617 O O . LEU A 1 80 ? -5.724 9.554 7.736 1.00 92.19 80 LEU A O 1
ATOM 621 N N . SER A 1 81 ? -5.674 10.728 5.822 1.00 95.50 81 SER A N 1
ATOM 622 C CA . SER A 1 81 ? -6.689 11.702 6.246 1.00 95.50 81 SER A CA 1
ATOM 623 C C . SER A 1 81 ? -8.023 11.036 6.625 1.00 95.50 81 SER A C 1
ATOM 625 O O . SER A 1 81 ? -8.662 11.415 7.607 1.00 95.50 81 SER A O 1
ATOM 627 N N . LYS A 1 82 ? -8.438 9.988 5.898 1.00 93.00 82 LYS A N 1
ATOM 628 C CA . LYS A 1 82 ? -9.632 9.200 6.255 1.00 93.00 82 LYS A CA 1
ATOM 629 C C . LYS A 1 82 ? -9.458 8.420 7.558 1.00 93.00 82 LYS A C 1
ATOM 631 O O . LYS A 1 82 ? -10.439 8.260 8.280 1.00 93.00 82 LYS A O 1
ATOM 636 N N . ILE A 1 83 ? -8.262 7.902 7.841 1.00 89.94 83 ILE A N 1
ATOM 637 C CA . ILE A 1 83 ? -7.971 7.195 9.096 1.00 89.94 83 ILE A CA 1
ATOM 638 C C . ILE A 1 83 ? -8.053 8.171 10.269 1.00 89.94 83 ILE A C 1
ATOM 640 O O . ILE A 1 83 ? -8.782 7.886 11.213 1.00 89.94 83 ILE A O 1
ATOM 644 N N . GLU A 1 84 ? -7.411 9.336 10.171 1.00 94.88 84 GLU A N 1
ATOM 645 C CA . GLU A 1 84 ? -7.455 10.379 11.207 1.00 94.88 84 GLU A CA 1
ATOM 646 C C . GLU A 1 84 ? -8.899 10.806 11.515 1.00 94.88 84 GLU A C 1
ATOM 648 O O . GLU A 1 84 ? -9.322 10.798 12.670 1.00 94.88 84 GLU A O 1
ATOM 653 N N . ALA A 1 85 ? -9.713 11.053 10.482 1.00 95.06 85 ALA A N 1
ATOM 654 C CA . ALA A 1 85 ? -11.126 11.391 10.667 1.00 95.06 85 ALA A CA 1
ATOM 655 C C . ALA A 1 85 ? -11.916 10.286 11.400 1.00 95.06 85 ALA A C 1
ATOM 657 O O . ALA A 1 85 ? -12.787 10.572 12.222 1.00 95.06 85 ALA A O 1
ATOM 658 N N . ARG A 1 86 ? -11.614 9.007 11.131 1.00 94.94 86 ARG A N 1
ATOM 659 C CA . ARG A 1 86 ? -12.240 7.873 11.835 1.00 94.94 86 ARG A CA 1
ATOM 660 C C . ARG A 1 86 ? -11.750 7.736 13.272 1.00 94.94 86 ARG A C 1
ATOM 662 O O . ARG A 1 86 ? -12.532 7.332 14.132 1.00 94.94 86 ARG A O 1
ATOM 669 N N . GLU A 1 87 ? -10.488 8.046 13.543 1.00 94.88 87 GLU A N 1
ATOM 670 C CA . GLU A 1 87 ? -9.950 8.071 14.904 1.00 94.88 87 GLU A CA 1
ATOM 671 C C . GLU A 1 87 ? -10.629 9.156 15.745 1.00 94.88 87 GLU A C 1
ATOM 673 O O . GLU A 1 87 ? -11.029 8.880 16.878 1.00 94.88 87 GLU A O 1
ATOM 678 N N . ASP A 1 88 ? -10.870 10.336 15.174 1.00 95.75 88 ASP A N 1
ATOM 679 C CA . ASP A 1 88 ? -11.619 11.411 15.830 1.00 95.75 88 ASP A CA 1
ATOM 680 C C . ASP A 1 88 ? -13.075 11.013 16.129 1.00 95.75 88 ASP A C 1
ATOM 682 O O . ASP A 1 88 ? -13.563 11.223 17.246 1.00 95.75 88 ASP A O 1
ATOM 686 N N . GLU A 1 89 ? -13.763 10.370 15.177 1.00 96.00 89 GLU A N 1
ATOM 687 C CA . GLU A 1 89 ? -15.108 9.812 15.389 1.00 96.00 89 GLU A CA 1
ATOM 688 C C . GLU A 1 89 ? -15.122 8.781 16.534 1.00 96.00 89 GLU A C 1
ATOM 690 O O . GLU A 1 89 ? -15.982 8.836 17.420 1.00 96.00 89 GLU A O 1
ATOM 695 N N . LEU A 1 90 ? -14.149 7.862 16.561 1.00 93.06 90 LEU A N 1
ATOM 696 C CA . LEU A 1 90 ? -14.012 6.862 17.626 1.00 93.06 90 LEU A CA 1
ATOM 697 C C . LEU A 1 90 ? -13.717 7.502 18.986 1.00 93.06 90 LEU A C 1
ATOM 699 O O . LEU A 1 90 ? -14.254 7.057 20.004 1.00 93.06 90 LEU A O 1
ATOM 703 N N . LEU A 1 91 ? -12.887 8.545 19.026 1.00 95.81 91 LEU A N 1
ATOM 704 C CA . LEU A 1 91 ? -12.610 9.300 20.246 1.00 95.81 91 LEU A CA 1
ATOM 705 C C . LEU A 1 91 ? -13.858 10.025 20.757 1.00 95.81 91 LEU A C 1
ATOM 707 O O . LEU A 1 91 ? -14.090 10.034 21.969 1.00 95.81 91 LEU A O 1
ATOM 711 N N . SER A 1 92 ? -14.674 10.592 19.865 1.00 96.50 92 SER A N 1
ATOM 712 C CA . SER A 1 92 ? -15.965 11.188 20.228 1.00 96.50 92 SER A CA 1
ATOM 713 C C . SER A 1 92 ? -16.902 10.146 20.834 1.00 96.50 92 SER A C 1
ATOM 715 O O . SER A 1 92 ? -17.379 10.322 21.955 1.00 96.50 92 SER A O 1
ATOM 717 N N . LEU A 1 93 ? -17.074 9.004 20.162 1.00 94.19 93 LEU A N 1
ATOM 718 C CA . LEU A 1 93 ? -17.929 7.921 20.647 1.00 94.19 93 LEU A CA 1
ATOM 719 C C . LEU A 1 93 ? -17.449 7.380 22.003 1.00 94.19 93 LEU A C 1
ATOM 721 O O . LEU A 1 93 ? -18.247 7.119 22.902 1.00 94.19 93 LEU A O 1
ATOM 725 N N . ARG A 1 94 ? -16.130 7.256 22.197 1.00 95.44 94 ARG A N 1
ATOM 726 C CA . ARG A 1 94 ? -15.548 6.843 23.480 1.00 95.44 94 ARG A CA 1
ATOM 727 C C . ARG A 1 94 ? -15.891 7.823 24.604 1.00 95.44 94 ARG A C 1
ATOM 729 O O . ARG A 1 94 ? -16.178 7.378 25.714 1.00 95.44 94 ARG A O 1
ATOM 736 N N . LYS A 1 95 ? -15.871 9.133 24.338 1.00 96.50 95 LYS A N 1
ATOM 737 C CA . LYS A 1 95 ? -16.275 10.160 25.315 1.00 96.50 95 LYS A CA 1
ATOM 738 C C . LYS A 1 95 ? -17.759 10.047 25.664 1.00 96.50 95 LYS A C 1
ATOM 740 O O . LYS A 1 95 ? -18.098 10.110 26.842 1.00 96.50 95 LYS A O 1
ATOM 745 N N . GLU A 1 96 ? -18.622 9.822 24.676 1.00 96.75 96 GLU A N 1
ATOM 746 C CA . GLU A 1 96 ? -20.062 9.626 24.895 1.00 96.75 96 GLU A CA 1
ATOM 747 C C . GLU A 1 96 ? -20.348 8.392 25.759 1.00 96.75 96 GLU A C 1
ATOM 749 O O . GLU A 1 96 ? -21.087 8.478 26.739 1.00 96.75 96 GLU A O 1
ATOM 754 N N . VAL A 1 97 ? -19.706 7.258 25.460 1.00 96.00 97 VAL A N 1
ATOM 755 C CA . VAL A 1 97 ? -19.847 6.031 26.260 1.00 96.00 97 VAL A CA 1
ATOM 756 C C . VAL A 1 97 ? -19.378 6.256 27.697 1.00 96.00 97 VAL A C 1
ATOM 758 O O . VAL A 1 97 ? -20.068 5.852 28.632 1.00 96.00 97 VAL A O 1
ATOM 761 N N . LEU A 1 98 ? -18.240 6.930 27.896 1.00 96.50 98 LEU A N 1
ATOM 762 C CA . LEU A 1 98 ? -17.754 7.262 29.237 1.00 96.50 98 LEU A CA 1
ATOM 763 C C . LEU A 1 98 ? -18.740 8.153 30.002 1.00 96.50 98 LEU A C 1
ATOM 765 O O . LEU A 1 98 ? -18.970 7.907 31.183 1.00 96.50 98 LEU A O 1
ATOM 769 N N . ALA A 1 99 ? -19.368 9.126 29.338 1.00 96.00 99 ALA A N 1
ATOM 770 C CA . ALA A 1 99 ? -20.386 9.971 29.958 1.00 96.00 99 ALA A CA 1
ATOM 771 C C . ALA A 1 99 ? -21.622 9.164 30.399 1.00 96.00 99 ALA A C 1
ATOM 773 O O . ALA A 1 99 ? -22.141 9.379 31.495 1.00 96.00 99 ALA A O 1
ATOM 774 N N . VAL A 1 100 ? -22.070 8.198 29.588 1.00 95.62 100 VAL A N 1
ATOM 775 C CA . VAL A 1 100 ? -23.179 7.297 29.950 1.00 95.62 100 VAL A CA 1
ATOM 776 C C . VAL A 1 100 ? -22.806 6.409 31.137 1.00 95.62 100 VAL A C 1
ATOM 778 O O . VAL A 1 100 ? -23.582 6.304 32.084 1.00 95.62 100 VAL A O 1
ATOM 781 N N . VAL A 1 101 ? -21.615 5.804 31.122 1.00 93.31 101 VAL A N 1
ATOM 782 C CA . VAL A 1 101 ? -21.129 4.966 32.232 1.00 93.31 101 VAL A CA 1
ATOM 783 C C . VAL A 1 101 ? -21.033 5.777 33.521 1.00 93.31 101 VAL A C 1
ATOM 785 O O . VAL A 1 101 ? -21.493 5.319 34.563 1.00 93.31 101 VAL A O 1
ATOM 788 N N . GLN A 1 102 ? -20.497 6.997 33.455 1.00 97.31 102 GLN A N 1
ATOM 789 C CA . GLN A 1 102 ? -20.406 7.880 34.613 1.00 97.31 102 GLN A CA 1
ATOM 790 C C . GLN A 1 102 ? -21.789 8.243 35.162 1.00 97.31 102 GLN A C 1
ATOM 792 O O . GLN A 1 102 ? -21.983 8.225 36.372 1.00 97.31 102 GLN A O 1
ATOM 797 N N . LYS A 1 103 ? -22.767 8.501 34.286 1.00 96.62 103 LYS A N 1
ATOM 798 C CA . LYS A 1 103 ? -24.154 8.741 34.701 1.00 96.62 103 LYS A CA 1
ATOM 799 C C . LYS A 1 103 ? -24.751 7.534 35.432 1.00 96.62 103 LYS A C 1
ATOM 801 O O . LYS A 1 103 ? -25.372 7.716 36.470 1.00 96.62 103 LYS A O 1
ATOM 806 N N . ILE A 1 104 ? -24.539 6.319 34.919 1.00 93.06 104 ILE A N 1
ATOM 807 C CA . ILE A 1 104 ? -25.015 5.081 35.561 1.00 93.06 104 ILE A CA 1
ATOM 808 C C . ILE A 1 104 ? -24.363 4.893 36.933 1.00 93.06 104 ILE A C 1
ATOM 810 O O . ILE A 1 104 ? -25.054 4.533 37.878 1.00 93.06 104 ILE A O 1
ATOM 814 N N . LEU A 1 105 ? -23.055 5.142 37.052 1.00 94.88 105 LEU A N 1
ATOM 815 C CA . LEU A 1 105 ? -22.349 5.032 38.332 1.00 94.88 105 LEU A CA 1
ATOM 816 C C . LEU A 1 105 ? -22.938 5.971 39.387 1.00 94.88 105 LEU A C 1
ATOM 818 O O . LEU A 1 105 ? -23.208 5.516 40.491 1.00 94.88 105 LEU A O 1
ATOM 822 N N . VAL A 1 106 ? -23.205 7.230 39.025 1.00 97.62 106 VAL A N 1
ATOM 823 C CA . VAL A 1 106 ? -23.847 8.197 39.931 1.00 97.62 106 VAL A CA 1
ATOM 824 C C . VAL A 1 106 ? -25.223 7.698 40.375 1.00 97.62 106 VAL A C 1
ATOM 826 O O . VAL A 1 106 ? -25.490 7.664 41.569 1.00 97.62 106 VAL A O 1
ATOM 829 N N . THR A 1 107 ? -26.065 7.227 39.450 1.00 96.12 107 THR A N 1
ATOM 830 C CA . THR A 1 107 ? -27.390 6.684 39.803 1.00 96.12 107 THR A CA 1
ATOM 831 C C . THR A 1 107 ? -27.291 5.465 40.724 1.00 96.12 107 THR A C 1
ATOM 833 O O . THR A 1 107 ? -28.036 5.360 41.688 1.00 96.12 107 THR A O 1
ATOM 836 N N . VAL A 1 108 ? -26.338 4.559 40.489 1.00 94.44 108 VAL A N 1
ATOM 837 C CA . VAL A 1 108 ? -26.127 3.393 41.365 1.00 94.44 108 VAL A CA 1
ATOM 838 C C . VAL A 1 108 ? -25.644 3.809 42.763 1.00 94.44 108 VAL A C 1
ATOM 840 O O . VAL A 1 108 ? -26.006 3.172 43.751 1.00 94.44 108 VAL A O 1
ATOM 843 N N . GLU A 1 109 ? -24.820 4.852 42.872 1.00 97.56 109 GLU A N 1
ATOM 844 C CA . GLU A 1 109 ? -24.372 5.410 44.157 1.00 97.56 109 GLU A CA 1
ATOM 845 C C . GLU A 1 109 ? -25.510 6.102 44.926 1.00 97.56 109 GLU A C 1
ATOM 847 O O . GLU A 1 109 ? -25.592 5.959 46.152 1.00 97.56 109 GLU A O 1
ATOM 852 N N . GLU A 1 110 ? -26.406 6.792 44.216 1.00 97.19 110 GLU A N 1
ATOM 853 C CA . GLU A 1 110 ? -27.647 7.356 44.760 1.00 97.19 110 GLU A CA 1
ATOM 854 C C . GLU A 1 110 ? -28.562 6.235 45.282 1.00 97.19 110 GLU A C 1
ATOM 856 O O . GLU A 1 110 ? -28.857 6.207 46.478 1.00 97.19 110 GLU A O 1
ATOM 861 N N . ASP A 1 111 ? -28.891 5.240 44.448 1.00 96.44 111 ASP A N 1
ATOM 862 C CA . ASP A 1 111 ? -29.734 4.090 44.817 1.00 96.44 111 ASP A CA 1
ATOM 863 C C . ASP A 1 111 ? -29.157 3.321 46.019 1.00 96.44 111 ASP A C 1
ATOM 865 O O . ASP A 1 111 ? -29.872 2.902 46.934 1.00 96.44 111 ASP A O 1
ATOM 869 N N . ARG A 1 112 ? -27.831 3.134 46.050 1.00 97.12 112 ARG A N 1
ATOM 870 C CA . ARG A 1 112 ? -27.140 2.502 47.180 1.00 97.12 112 ARG A CA 1
ATOM 871 C C . ARG A 1 112 ? -27.299 3.313 48.464 1.00 97.12 112 ARG A C 1
ATOM 873 O O . ARG A 1 112 ? -27.486 2.713 49.523 1.00 97.12 112 ARG A O 1
ATOM 880 N N . SER A 1 113 ? -27.192 4.638 48.388 1.00 97.50 113 SER A N 1
ATOM 881 C CA . SER A 1 113 ? -27.358 5.518 49.549 1.00 97.50 113 SER A CA 1
ATOM 882 C C . SER A 1 113 ? -28.797 5.485 50.068 1.00 97.50 113 SER A C 1
ATOM 884 O O . S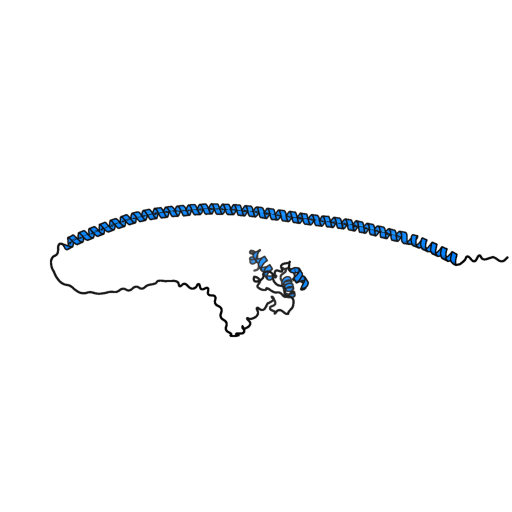ER A 1 113 ? -29.010 5.394 51.278 1.00 97.50 113 SER A O 1
ATOM 886 N N . GLU 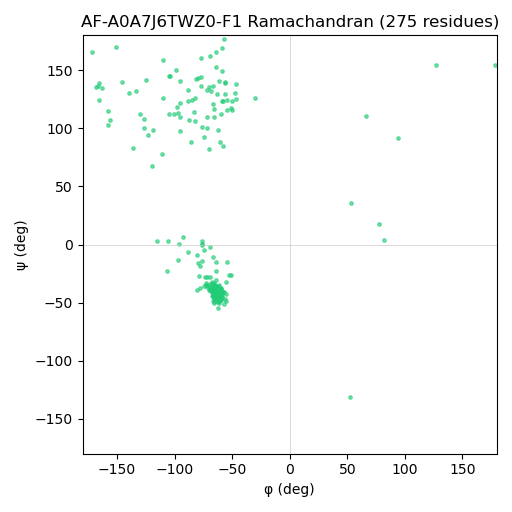A 1 114 ? -29.785 5.460 49.170 1.00 97.31 114 GLU A N 1
ATOM 887 C CA . GLU A 1 114 ? -31.194 5.292 49.537 1.00 97.31 114 GLU A CA 1
ATOM 888 C C . GLU A 1 114 ? -31.431 3.946 50.234 1.00 97.31 114 GLU A C 1
ATOM 890 O O . GLU A 1 114 ? -31.982 3.907 51.336 1.00 97.31 114 GLU A O 1
ATOM 895 N N . LEU A 1 115 ? -30.936 2.844 49.666 1.00 95.88 115 LEU A N 1
ATOM 896 C CA . LEU A 1 115 ? -31.042 1.515 50.277 1.00 95.88 115 LEU A CA 1
ATOM 897 C C . LEU A 1 115 ? -30.337 1.423 51.634 1.00 95.88 115 LEU A C 1
ATOM 899 O O . LEU A 1 115 ? -30.843 0.756 52.537 1.00 95.88 115 LEU A O 1
ATOM 903 N N . GLN A 1 116 ? -29.196 2.094 51.803 1.00 97.19 116 GLN A N 1
ATOM 904 C CA . GLN A 1 116 ? -28.506 2.159 53.090 1.00 97.19 116 GLN A CA 1
ATOM 905 C C . GLN A 1 116 ? -29.371 2.864 54.143 1.00 97.19 116 GLN A C 1
ATOM 907 O O . GLN A 1 116 ? -29.501 2.354 55.255 1.00 97.19 116 GLN A O 1
ATOM 912 N N . SER A 1 117 ? -30.027 3.969 53.775 1.00 96.62 117 SER A N 1
ATOM 913 C CA . SER A 1 117 ? -30.945 4.677 54.675 1.00 96.62 117 SER A CA 1
ATOM 914 C C . SER A 1 117 ? -32.162 3.823 55.057 1.00 96.62 117 SER A C 1
ATOM 916 O O . SER A 1 117 ? -32.555 3.783 56.221 1.00 96.62 117 SER A O 1
ATOM 918 N N . VAL A 1 118 ? -32.716 3.053 54.111 1.00 95.94 118 VAL A N 1
ATOM 919 C CA . VAL A 1 118 ? -33.814 2.111 54.382 1.00 95.94 118 VAL A CA 1
ATOM 920 C C . VAL A 1 118 ? -33.348 0.990 55.312 1.00 95.94 118 VAL A C 1
ATOM 922 O O . VAL A 1 118 ? -34.070 0.623 56.237 1.00 95.94 118 VAL A O 1
ATOM 925 N N . GLY A 1 119 ? -32.134 0.470 55.114 1.00 94.81 119 GLY A N 1
ATOM 926 C CA . GLY A 1 119 ? -31.538 -0.542 55.986 1.00 94.81 119 GLY A CA 1
ATOM 927 C C . GLY A 1 119 ? -31.400 -0.076 57.438 1.00 94.81 119 GLY A C 1
ATOM 928 O O . GLY A 1 119 ? -31.695 -0.845 58.350 1.00 94.81 119 GLY A O 1
ATOM 929 N N . GLU A 1 120 ? -31.023 1.185 57.664 1.00 95.94 120 GLU A N 1
ATOM 930 C CA . GLU A 1 120 ? -30.944 1.782 59.006 1.00 95.94 120 GLU A CA 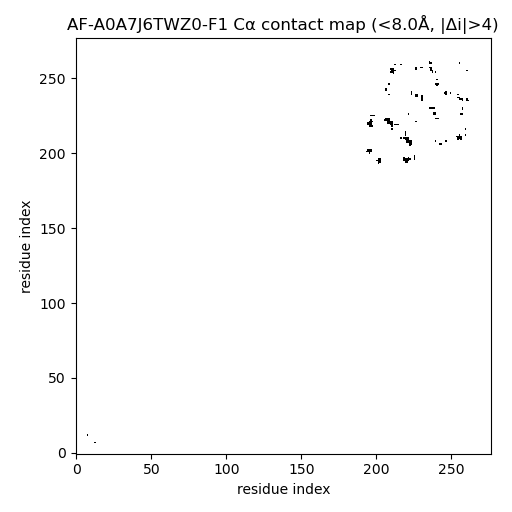1
ATOM 931 C C . GLU A 1 120 ? -32.325 1.899 59.674 1.00 95.94 120 GLU A C 1
ATOM 933 O O . GLU A 1 120 ? -32.470 1.593 60.862 1.00 95.94 120 GLU A O 1
ATOM 938 N N . VAL A 1 121 ? -33.360 2.268 58.911 1.00 95.12 121 VAL A N 1
ATOM 939 C CA . VAL A 1 121 ? -34.750 2.320 59.403 1.00 95.12 121 VAL A CA 1
ATOM 940 C C . VAL A 1 121 ? -35.268 0.923 59.756 1.00 95.12 121 VAL A C 1
ATOM 942 O O . VAL A 1 121 ? -35.897 0.736 60.795 1.00 95.12 121 VAL A O 1
ATOM 945 N N . VAL A 1 122 ? -34.983 -0.083 58.927 1.00 94.69 122 VAL A N 1
ATOM 946 C CA . VAL A 1 122 ? -35.386 -1.471 59.202 1.00 94.69 122 VAL A CA 1
ATOM 947 C C . VAL A 1 122 ? -34.660 -2.017 60.435 1.00 94.69 122 VAL A C 1
ATOM 949 O O . VAL A 1 122 ? -35.289 -2.650 61.278 1.00 94.69 122 VAL A O 1
ATOM 952 N N . ALA A 1 123 ? -33.362 -1.738 60.581 1.00 94.19 123 ALA A N 1
ATOM 953 C CA . ALA A 1 123 ? -32.589 -2.156 61.749 1.00 94.19 123 ALA A CA 1
ATOM 954 C C . ALA A 1 123 ? -33.097 -1.510 63.051 1.00 94.19 123 ALA A C 1
ATOM 956 O O . ALA A 1 123 ? -33.193 -2.184 64.074 1.00 94.19 123 ALA A O 1
ATOM 957 N N . THR A 1 124 ? -33.461 -0.224 63.017 1.00 93.31 124 THR A N 1
ATOM 958 C CA . THR A 1 124 ? -34.052 0.460 64.180 1.00 93.31 124 THR A CA 1
ATOM 959 C C . THR A 1 124 ? -35.451 -0.057 64.513 1.00 93.31 124 THR A C 1
ATOM 961 O O . THR A 1 124 ? -35.744 -0.255 65.688 1.00 93.31 124 THR A O 1
ATOM 964 N N . ALA A 1 125 ? -36.294 -0.339 63.517 1.00 92.38 125 ALA A N 1
ATOM 965 C CA . ALA A 1 125 ? -37.606 -0.950 63.742 1.00 92.38 125 ALA A CA 1
ATOM 966 C C . ALA A 1 125 ? -37.499 -2.351 64.372 1.00 92.38 125 ALA A C 1
ATOM 968 O O . ALA A 1 125 ? -38.214 -2.641 65.327 1.00 92.38 125 ALA A O 1
ATOM 969 N N . ALA A 1 126 ? -36.568 -3.185 63.894 1.00 93.44 126 ALA A N 1
ATOM 970 C CA . ALA A 1 126 ? -36.325 -4.512 64.459 1.00 93.44 126 ALA A CA 1
ATOM 971 C C . ALA A 1 126 ? -35.848 -4.447 65.921 1.00 93.44 126 ALA A C 1
ATOM 973 O O . ALA A 1 126 ? -36.308 -5.230 66.744 1.00 93.44 126 ALA A O 1
ATOM 974 N N . ALA A 1 127 ? -34.981 -3.485 66.264 1.00 93.56 127 ALA A N 1
ATOM 975 C CA . ALA A 1 127 ? -34.543 -3.283 67.647 1.00 93.56 127 ALA A CA 1
ATOM 976 C C . ALA A 1 127 ? -35.705 -2.892 68.581 1.00 93.56 127 ALA A C 1
ATOM 978 O O . ALA A 1 127 ? -35.774 -3.373 69.708 1.00 93.56 127 ALA A O 1
ATOM 979 N N . ILE A 1 128 ? -36.642 -2.063 68.106 1.00 93.06 128 ILE A N 1
ATOM 980 C CA . ILE A 1 128 ? -37.848 -1.698 68.868 1.00 93.06 128 ILE A CA 1
ATOM 981 C C . ILE A 1 128 ? -38.743 -2.925 69.089 1.00 93.06 128 ILE A C 1
ATOM 983 O O . ILE A 1 128 ? -39.242 -3.126 70.194 1.00 93.06 128 ILE A O 1
ATOM 987 N N . GLU A 1 129 ? -38.936 -3.749 68.057 1.00 92.12 129 GLU A N 1
ATOM 988 C CA . GLU A 1 129 ? -39.750 -4.966 68.150 1.00 92.12 129 GLU A CA 1
ATOM 989 C C . GLU A 1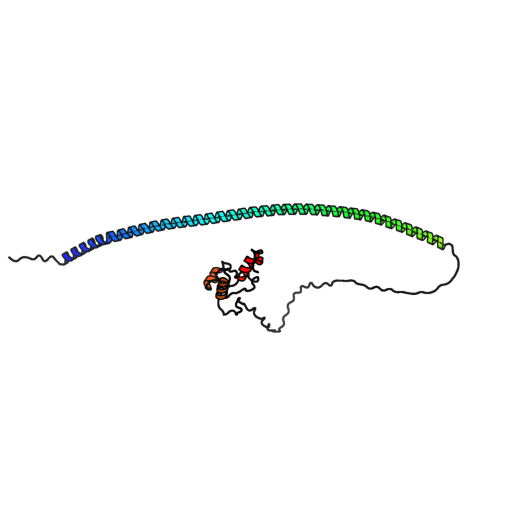 129 ? -39.124 -5.996 69.108 1.00 92.12 129 GLU A C 1
ATOM 991 O O . GLU A 1 129 ? -39.830 -6.582 69.928 1.00 92.12 129 GLU A O 1
ATOM 996 N N . GLU A 1 130 ? -37.797 -6.173 69.078 1.00 91.12 130 GLU A N 1
ATOM 997 C CA . GLU A 1 130 ? -37.081 -7.026 70.038 1.00 91.12 130 GLU A CA 1
ATOM 998 C C . GLU A 1 130 ? -37.234 -6.530 71.487 1.00 91.12 130 GLU A C 1
ATOM 1000 O O . GLU A 1 130 ? -37.509 -7.339 72.379 1.00 91.12 130 GLU A O 1
ATOM 1005 N N . ASP A 1 131 ? -37.120 -5.220 71.728 1.00 90.44 131 ASP A N 1
ATOM 1006 C CA . ASP A 1 131 ? -37.320 -4.622 73.054 1.00 90.44 131 ASP A CA 1
ATOM 1007 C C . ASP A 1 131 ? -38.772 -4.785 73.550 1.00 90.44 131 ASP A C 1
ATOM 1009 O O . ASP A 1 131 ? -39.000 -5.059 74.733 1.00 90.44 131 ASP A O 1
ATOM 1013 N N . GLU A 1 132 ? -39.764 -4.671 72.660 1.00 92.31 132 GLU A N 1
ATOM 1014 C CA . GLU A 1 132 ? -41.180 -4.873 72.991 1.00 92.31 132 GLU A CA 1
ATOM 1015 C C . GLU A 1 132 ? -41.480 -6.340 73.336 1.00 92.31 132 GLU A C 1
ATOM 1017 O O . GLU A 1 132 ? -42.125 -6.622 74.352 1.00 92.31 132 GLU A O 1
ATOM 1022 N N . ILE A 1 133 ? -40.949 -7.289 72.556 1.00 90.06 133 ILE A N 1
ATOM 1023 C CA . ILE A 1 133 ? -41.066 -8.726 72.846 1.00 90.06 133 ILE A CA 1
ATOM 1024 C C . ILE A 1 133 ? -40.392 -9.055 74.187 1.00 90.06 133 ILE A C 1
ATOM 1026 O O . ILE A 1 133 ? -40.956 -9.794 75.002 1.00 90.06 133 ILE A O 1
ATOM 1030 N N . ALA A 1 134 ? -39.211 -8.493 74.458 1.00 89.38 134 ALA A N 1
ATOM 1031 C CA . ALA A 1 134 ? -38.507 -8.688 75.723 1.00 89.38 134 ALA A CA 1
ATOM 1032 C C . ALA A 1 134 ? -39.292 -8.119 76.920 1.00 89.38 134 ALA A C 1
ATOM 1034 O O . ALA A 1 134 ? -39.337 -8.743 77.987 1.00 89.38 134 ALA A O 1
ATOM 1035 N N . ALA A 1 135 ? -39.951 -6.968 76.755 1.00 86.25 135 ALA A N 1
ATOM 1036 C CA . ALA A 1 135 ? -40.818 -6.385 77.777 1.00 86.25 135 ALA A CA 1
ATOM 1037 C C . ALA A 1 135 ? -42.045 -7.269 78.064 1.00 86.25 135 ALA A C 1
ATOM 1039 O O . ALA A 1 135 ? -42.314 -7.571 79.229 1.00 86.25 135 ALA A O 1
ATOM 1040 N N . GLN A 1 136 ? -42.728 -7.766 77.024 1.00 85.88 136 GLN A N 1
ATOM 1041 C CA . GLN A 1 136 ? -43.884 -8.662 77.173 1.00 85.88 136 GLN A CA 1
ATOM 1042 C C . GLN A 1 136 ? -43.515 -9.983 77.869 1.00 85.88 136 GLN A C 1
ATOM 1044 O O . GLN A 1 136 ? -44.240 -10.452 78.748 1.00 85.88 136 GLN A O 1
ATOM 1049 N N . GLN A 1 137 ? -42.361 -10.578 77.542 1.00 84.62 137 GLN A N 1
ATOM 1050 C CA . GLN A 1 137 ? -41.883 -11.793 78.221 1.00 84.62 137 GLN A CA 1
ATOM 1051 C C . GLN A 1 137 ? -41.542 -11.553 79.696 1.00 84.62 137 GLN A C 1
ATOM 1053 O O . GLN A 1 137 ? -41.743 -12.436 80.534 1.00 84.62 137 GLN A O 1
ATOM 1058 N N . LYS A 1 138 ? -41.034 -10.364 80.036 1.00 81.88 138 LYS A N 1
ATOM 1059 C CA . LYS A 1 138 ? -40.749 -9.990 81.423 1.00 81.88 138 LYS A CA 1
ATOM 1060 C C . LYS A 1 138 ? -42.034 -9.852 82.244 1.00 81.88 138 LYS A C 1
ATOM 1062 O O . LYS A 1 138 ? -42.058 -10.294 83.389 1.00 81.88 138 LYS A O 1
ATOM 1067 N N . GLU A 1 139 ? -43.100 -9.302 81.664 1.00 78.25 139 GLU A N 1
ATOM 1068 C CA . GLU A 1 139 ? -44.419 -9.250 82.308 1.00 78.25 139 GLU A CA 1
ATOM 1069 C C . GLU A 1 139 ? -45.022 -10.651 82.490 1.00 78.25 139 GLU A C 1
ATOM 1071 O O . GLU A 1 139 ? -45.464 -10.984 83.591 1.00 78.25 139 GLU A O 1
ATOM 1076 N N . ALA A 1 140 ? -44.950 -11.508 81.465 1.00 73.00 140 ALA A N 1
ATOM 1077 C CA . ALA A 1 140 ? -45.467 -12.877 81.524 1.00 73.00 140 ALA A CA 1
ATOM 1078 C C . ALA A 1 140 ? -44.759 -13.753 82.579 1.00 73.00 140 ALA A C 1
ATOM 1080 O O . ALA A 1 140 ? -45.408 -14.513 83.292 1.00 73.00 140 ALA A O 1
ATOM 1081 N N . ASN A 1 141 ? -43.443 -13.604 82.756 1.00 66.69 141 ASN A N 1
ATOM 1082 C CA . ASN A 1 141 ? -42.678 -14.373 83.747 1.00 66.69 141 ASN A CA 1
ATOM 1083 C C . ASN A 1 141 ? -42.857 -13.899 85.203 1.00 66.69 141 ASN A C 1
ATOM 1085 O O . ASN A 1 141 ? -42.262 -14.482 86.107 1.00 66.69 141 ASN A O 1
ATOM 1089 N N . THR A 1 142 ? -43.661 -12.861 85.461 1.00 60.72 142 THR A N 1
ATOM 1090 C CA . THR A 1 142 ? -43.909 -12.374 86.831 1.00 60.72 142 THR A CA 1
ATOM 1091 C C . THR A 1 142 ? -45.202 -12.949 87.442 1.00 60.72 142 THR A C 1
ATOM 1093 O O . THR A 1 142 ? -45.506 -12.632 88.591 1.00 60.72 142 THR A O 1
ATOM 1096 N N . SER A 1 143 ? -45.964 -13.803 86.731 1.00 51.31 143 SER A N 1
ATOM 1097 C CA . SER A 1 143 ? -47.279 -14.283 87.205 1.00 51.31 143 SER A CA 1
ATOM 1098 C C . SER A 1 143 ? -47.437 -15.779 87.512 1.00 51.31 143 SER A C 1
ATOM 1100 O O . SER A 1 143 ? -48.545 -16.159 87.880 1.00 51.31 143 SER A O 1
ATOM 1102 N N . GLU A 1 144 ? -46.413 -16.632 87.428 1.00 48.94 144 GLU A N 1
ATOM 1103 C CA . GLU A 1 144 ? -46.559 -18.054 87.801 1.00 48.94 144 GLU A CA 1
ATOM 1104 C C . GLU A 1 144 ? -45.465 -18.528 88.768 1.00 48.94 144 GLU A C 1
ATOM 1106 O O . GLU A 1 144 ? -44.281 -18.608 88.444 1.00 48.94 144 GLU A O 1
ATOM 1111 N N . ILE A 1 145 ? -45.919 -18.819 89.989 1.00 50.34 145 ILE A N 1
ATOM 1112 C CA . ILE A 1 145 ? -45.262 -19.611 91.028 1.00 50.34 145 ILE A CA 1
ATOM 1113 C C . ILE A 1 145 ? -45.796 -21.050 90.905 1.00 50.34 145 ILE A C 1
ATOM 1115 O O . ILE A 1 145 ? -47.000 -21.224 90.727 1.00 50.34 145 ILE A O 1
ATOM 1119 N N . ASP A 1 146 ? -44.887 -22.015 91.086 1.00 42.78 146 ASP A N 1
ATOM 1120 C CA . ASP A 1 146 ? -45.055 -23.463 91.320 1.00 42.78 146 ASP A CA 1
ATOM 1121 C C . ASP A 1 146 ? -45.646 -24.336 90.190 1.00 42.78 146 ASP A C 1
ATOM 1123 O O . ASP A 1 146 ? -46.839 -24.301 89.914 1.00 42.78 146 ASP A O 1
ATOM 1127 N N . ASP A 1 147 ? -44.827 -25.211 89.588 1.00 41.72 147 ASP A N 1
ATOM 1128 C CA . ASP A 1 147 ? -44.749 -26.645 89.951 1.00 41.72 147 ASP A CA 1
ATOM 1129 C C . ASP A 1 147 ? -43.738 -27.402 89.045 1.00 41.72 147 ASP A C 1
ATOM 1131 O O . ASP A 1 147 ? -43.412 -26.976 87.937 1.00 41.72 147 ASP A O 1
ATOM 1135 N N . GLU A 1 148 ? -43.189 -28.500 89.569 1.00 42.69 148 GLU A N 1
ATOM 1136 C CA . GLU A 1 148 ? -42.113 -29.371 89.056 1.00 42.69 148 GLU A CA 1
ATOM 1137 C C . GLU A 1 148 ? -42.427 -30.006 87.666 1.00 42.69 148 GLU A C 1
ATOM 1139 O O . GLU A 1 148 ? -43.559 -29.980 87.208 1.00 42.69 148 GLU A O 1
ATOM 1144 N N . THR A 1 149 ? -41.572 -30.662 86.864 1.00 46.69 149 THR A N 1
ATOM 1145 C CA . THR A 1 149 ? -40.336 -31.464 87.004 1.00 46.69 149 THR A CA 1
ATOM 1146 C C . THR A 1 149 ? -39.797 -31.735 85.561 1.00 46.69 149 THR A C 1
ATOM 1148 O O . THR A 1 149 ? -40.531 -31.555 84.587 1.00 46.69 149 THR A O 1
ATOM 1151 N N . PRO A 1 150 ? -38.540 -32.190 85.347 1.00 53.16 150 PRO A N 1
ATOM 1152 C CA . PRO A 1 150 ? -37.851 -32.146 84.050 1.00 53.16 150 PRO A CA 1
ATOM 1153 C C . PRO A 1 150 ? -37.875 -33.473 83.265 1.00 53.16 150 PRO A C 1
ATOM 1155 O O . PRO A 1 150 ? -37.814 -34.556 83.848 1.00 53.16 150 PRO A O 1
ATOM 1158 N N . THR A 1 151 ? -37.847 -33.429 81.922 1.00 42.22 151 THR A N 1
ATOM 1159 C CA . THR A 1 151 ? -37.481 -34.607 81.104 1.00 42.22 151 THR A CA 1
ATOM 1160 C C . THR A 1 151 ? -36.589 -34.275 79.897 1.00 42.22 151 THR A C 1
ATOM 1162 O O . THR A 1 151 ? -36.837 -33.365 79.114 1.00 42.22 151 THR A O 1
ATOM 1165 N N . ALA A 1 152 ? -35.527 -35.077 79.830 1.00 49.62 152 ALA A N 1
ATOM 1166 C CA . ALA A 1 152 ? -34.340 -35.156 78.978 1.00 49.62 152 ALA A CA 1
ATOM 1167 C C . ALA A 1 152 ? -34.541 -35.301 77.435 1.00 49.62 152 ALA A C 1
ATOM 1169 O O . ALA A 1 152 ? -35.664 -35.419 76.952 1.00 49.62 152 ALA A O 1
ATOM 1170 N N . PRO A 1 153 ? -33.438 -35.304 76.642 1.00 58.75 153 PRO A N 1
ATOM 1171 C CA . PRO A 1 153 ? -33.357 -34.641 75.339 1.00 58.75 153 PRO A CA 1
ATOM 1172 C C . PRO A 1 153 ? -33.280 -35.598 74.136 1.00 58.75 153 PRO A C 1
ATOM 1174 O O . PRO A 1 153 ? -32.813 -36.731 74.245 1.00 58.75 153 PRO A O 1
ATOM 1177 N N . THR A 1 154 ? -33.631 -35.111 72.939 1.00 42.47 154 THR A N 1
ATOM 1178 C CA . THR A 1 154 ? -33.315 -35.798 71.671 1.00 42.47 154 THR A CA 1
ATOM 1179 C C . THR A 1 154 ? -32.595 -34.893 70.675 1.00 42.47 154 THR A C 1
ATOM 1181 O O . THR A 1 154 ? -33.146 -33.991 70.053 1.00 42.47 154 THR A O 1
ATOM 1184 N N . THR A 1 155 ? -31.313 -35.200 70.512 1.00 50.31 155 THR A N 1
ATOM 1185 C CA . THR A 1 155 ? -30.378 -34.735 69.490 1.00 50.31 155 THR A CA 1
ATOM 1186 C C . THR A 1 155 ? -30.779 -35.248 68.101 1.00 50.31 155 THR A C 1
ATOM 1188 O O . THR A 1 155 ? -30.777 -36.453 67.855 1.00 50.31 155 THR A O 1
ATOM 1191 N N . LYS A 1 156 ? -31.026 -34.348 67.139 1.00 51.91 156 LYS A N 1
ATOM 1192 C CA . LYS A 1 156 ? -30.970 -34.673 65.701 1.00 51.91 156 LYS A CA 1
ATOM 1193 C C . LYS A 1 156 ? -30.042 -33.710 64.967 1.00 51.91 156 LYS A C 1
ATOM 1195 O O . LYS A 1 156 ? -30.375 -32.581 64.636 1.00 51.91 156 LYS A O 1
ATOM 1200 N N . LYS A 1 157 ? -28.838 -34.228 64.735 1.00 50.12 157 LYS A N 1
ATOM 1201 C CA . LYS A 1 157 ? -27.734 -33.675 63.955 1.00 50.12 157 LYS A CA 1
ATOM 1202 C C . LYS A 1 157 ? -28.054 -33.855 62.466 1.00 50.12 157 LYS A C 1
ATOM 1204 O O . LYS A 1 157 ? -27.887 -34.955 61.948 1.00 50.12 157 LYS A O 1
ATOM 1209 N N . ILE A 1 158 ? -28.507 -32.805 61.781 1.00 53.22 158 ILE A N 1
ATOM 1210 C CA . ILE A 1 158 ? -28.597 -32.797 60.313 1.00 53.22 158 ILE A CA 1
ATOM 1211 C C . ILE A 1 158 ? -27.331 -32.134 59.777 1.00 53.22 158 ILE A C 1
ATOM 1213 O O . ILE A 1 158 ? -27.081 -30.947 59.958 1.00 53.22 158 ILE A O 1
ATOM 1217 N N . ARG A 1 159 ? -26.496 -32.974 59.169 1.00 50.59 159 ARG A N 1
ATOM 1218 C CA . ARG A 1 159 ? -25.248 -32.645 58.488 1.00 50.59 159 ARG A CA 1
ATOM 1219 C C . ARG A 1 159 ? -25.569 -32.549 56.999 1.00 50.59 159 ARG A C 1
ATOM 1221 O O . ARG A 1 159 ? -25.875 -33.572 56.398 1.00 50.59 159 ARG A O 1
ATOM 1228 N N . LEU A 1 160 ? -25.468 -31.361 56.412 1.00 47.44 160 LEU A N 1
ATOM 1229 C CA . LEU A 1 160 ? -25.441 -31.176 54.960 1.00 47.44 160 LEU A CA 1
ATOM 1230 C C . LEU A 1 160 ? -24.110 -30.524 54.573 1.00 47.44 160 LEU A C 1
ATOM 1232 O O . LEU A 1 160 ? -23.888 -29.328 54.718 1.00 47.44 160 LEU A O 1
ATOM 1236 N N . THR A 1 161 ? -23.207 -31.402 54.143 1.00 47.28 161 THR A N 1
ATOM 1237 C CA . THR A 1 161 ? -22.085 -31.173 53.221 1.00 47.28 161 THR A CA 1
ATOM 1238 C C . THR A 1 161 ? -22.592 -30.398 51.994 1.00 47.28 161 THR A C 1
ATOM 1240 O O . THR A 1 161 ? -23.633 -30.753 51.459 1.00 47.28 161 THR A O 1
ATOM 1243 N N . GLY A 1 162 ? -21.990 -29.307 51.521 1.00 45.62 162 GLY A N 1
ATOM 1244 C CA . GLY A 1 162 ? -20.584 -29.146 51.164 1.00 45.62 162 GLY A CA 1
ATOM 1245 C C . GLY A 1 162 ? -20.414 -29.409 49.663 1.00 45.62 162 GLY A C 1
ATOM 1246 O O . GLY A 1 162 ? -20.206 -30.552 49.282 1.00 45.62 162 GLY A O 1
ATOM 1247 N N . THR A 1 163 ? -20.504 -28.370 48.822 1.00 43.94 163 THR A N 1
ATOM 1248 C CA . THR A 1 163 ? -19.948 -28.391 47.453 1.00 43.94 163 THR A CA 1
ATOM 1249 C C . THR A 1 163 ? -19.238 -27.065 47.194 1.00 43.94 163 THR A C 1
ATOM 1251 O O . THR A 1 163 ? -19.800 -26.115 46.660 1.00 43.94 163 THR A O 1
ATOM 1254 N N . SER A 1 164 ? -17.992 -27.001 47.652 1.00 43.91 164 SER A N 1
ATOM 1255 C CA . SER A 1 164 ? -17.018 -25.987 47.268 1.00 43.91 164 SER A CA 1
ATOM 1256 C C . SER A 1 164 ? -16.310 -26.484 46.011 1.00 43.91 164 SER A C 1
ATOM 1258 O O . SER A 1 164 ? -15.504 -27.407 46.078 1.00 43.91 164 SER A O 1
ATOM 1260 N N . THR A 1 165 ? -16.607 -25.899 44.854 1.00 40.09 165 THR A N 1
ATOM 1261 C CA . THR A 1 165 ? -15.786 -26.057 43.648 1.00 40.09 165 THR A CA 1
ATOM 1262 C C . THR A 1 165 ? -14.669 -25.023 43.681 1.00 40.09 165 THR A C 1
ATOM 1264 O O . THR A 1 165 ? -14.811 -23.909 43.182 1.00 40.09 165 THR A O 1
ATOM 1267 N N . SER A 1 166 ? -13.557 -25.393 44.312 1.00 43.28 166 SER A N 1
ATOM 1268 C CA . SER A 1 166 ? -12.259 -24.747 44.137 1.00 43.28 166 SER A CA 1
ATOM 1269 C C . SER A 1 166 ? -11.579 -25.321 42.891 1.00 43.28 166 SER A C 1
ATOM 1271 O O . SER A 1 166 ? -11.226 -26.500 42.874 1.00 43.28 166 SER A O 1
ATOM 1273 N N . SER A 1 167 ? -11.388 -24.493 41.863 1.00 51.38 167 SER A N 1
ATOM 1274 C CA . SER A 1 167 ? -10.500 -24.797 40.733 1.00 51.38 167 SER A CA 1
ATOM 1275 C C . SER A 1 167 ? -9.032 -24.756 41.179 1.00 51.38 167 SER A C 1
ATOM 1277 O O . SER A 1 167 ? -8.645 -23.805 41.867 1.00 51.38 167 SER A O 1
ATOM 1279 N N . PRO A 1 168 ? -8.200 -25.735 40.786 1.00 57.81 168 PRO A N 1
ATOM 1280 C CA . PRO A 1 168 ? -6.793 -25.768 41.152 1.00 57.81 168 PRO A CA 1
ATOM 1281 C C . PRO A 1 168 ? -5.939 -24.872 40.243 1.00 57.81 168 PRO A C 1
ATOM 1283 O O . PRO A 1 168 ? -6.168 -24.757 39.039 1.00 57.81 168 PRO A O 1
ATOM 1286 N N . ARG A 1 169 ? -4.944 -24.237 40.870 1.00 55.53 169 ARG A N 1
ATOM 1287 C CA . ARG A 1 169 ? -3.766 -23.619 40.248 1.00 55.53 169 ARG A CA 1
ATOM 1288 C C . ARG A 1 169 ? -2.767 -24.711 39.872 1.00 55.53 169 ARG A C 1
ATOM 1290 O O . ARG A 1 169 ? -2.578 -25.595 40.689 1.00 55.53 169 ARG A O 1
ATOM 1297 N N . ASP A 1 170 ? -2.077 -24.537 38.750 1.00 43.75 170 ASP A N 1
ATOM 1298 C CA . ASP A 1 170 ? -0.713 -25.013 38.456 1.00 43.75 170 ASP A CA 1
ATOM 1299 C C . ASP A 1 170 ? -0.264 -24.262 37.184 1.00 43.75 170 ASP A C 1
ATOM 1301 O O . ASP A 1 170 ? -1.068 -24.070 36.278 1.00 43.75 170 ASP A O 1
ATOM 1305 N N . THR A 1 171 ? 0.934 -23.709 37.001 1.00 42.97 171 THR A N 1
ATOM 1306 C CA . THR A 1 171 ? 2.199 -23.715 37.744 1.00 42.97 171 THR A CA 1
ATOM 1307 C C . THR A 1 171 ? 3.057 -22.590 37.153 1.00 42.97 171 THR A C 1
ATOM 1309 O O . THR A 1 171 ? 3.115 -22.427 35.935 1.00 42.97 171 THR A O 1
ATOM 1312 N N . LYS A 1 172 ? 3.761 -21.841 38.005 1.00 56.28 172 LYS A N 1
ATOM 1313 C CA . LYS A 1 172 ? 4.909 -21.002 37.633 1.00 56.28 172 LYS A CA 1
ATOM 1314 C C . LYS A 1 172 ? 6.133 -21.675 38.242 1.00 56.28 172 LYS A C 1
ATOM 1316 O O . LYS A 1 172 ? 6.114 -21.920 39.445 1.00 56.28 172 LYS A O 1
ATOM 1321 N N . SER A 1 173 ? 7.166 -21.975 37.462 1.00 51.81 173 SER A N 1
ATOM 1322 C CA . SER A 1 173 ? 8.505 -22.285 37.983 1.00 51.81 173 SER A CA 1
ATOM 1323 C C . SER A 1 173 ? 9.555 -22.056 36.897 1.00 51.81 173 SER A C 1
ATOM 1325 O O . SER A 1 173 ? 9.711 -22.864 35.988 1.00 51.81 173 SER A O 1
ATOM 1327 N N . ASP A 1 174 ? 10.252 -20.928 37.020 1.00 46.38 174 ASP A N 1
ATOM 1328 C CA . ASP A 1 174 ? 11.631 -20.760 36.573 1.00 46.38 174 ASP A CA 1
ATOM 1329 C C . ASP A 1 174 ? 12.542 -21.559 37.518 1.00 46.38 174 ASP A C 1
ATOM 1331 O O . ASP A 1 174 ? 12.427 -21.420 38.738 1.00 46.38 174 ASP A O 1
ATOM 1335 N N . SER A 1 175 ? 13.472 -22.351 36.984 1.00 51.16 175 SER A N 1
ATOM 1336 C CA . SER A 1 175 ? 14.684 -22.744 37.710 1.00 51.16 175 SER A CA 1
ATOM 1337 C C . SER A 1 175 ? 15.774 -23.169 36.728 1.00 51.16 175 SER A C 1
ATOM 1339 O O . SER A 1 175 ? 15.642 -24.143 35.991 1.00 51.16 175 SER A O 1
ATOM 1341 N N . VAL A 1 176 ? 16.842 -22.376 36.725 1.00 49.81 176 VAL A N 1
ATOM 1342 C CA . VAL A 1 176 ? 18.154 -22.669 36.153 1.00 49.81 176 VAL A CA 1
ATOM 1343 C C . VAL A 1 176 ? 18.927 -23.506 37.168 1.00 49.81 176 VAL A C 1
ATOM 1345 O O . VAL A 1 176 ? 19.125 -23.017 38.278 1.00 49.81 176 VAL A O 1
ATOM 1348 N N . THR A 1 177 ? 19.436 -24.676 36.770 1.00 44.38 177 THR A N 1
ATOM 1349 C CA . THR A 1 177 ? 20.743 -25.174 37.233 1.00 44.38 177 THR A CA 1
ATOM 1350 C C . THR A 1 177 ? 21.295 -26.298 36.358 1.00 44.38 177 THR A C 1
ATOM 1352 O O . THR A 1 177 ? 20.625 -27.254 35.981 1.00 44.38 177 THR A O 1
ATOM 1355 N N . GLU A 1 178 ? 22.574 -26.119 36.075 1.00 48.28 178 GLU A N 1
ATOM 135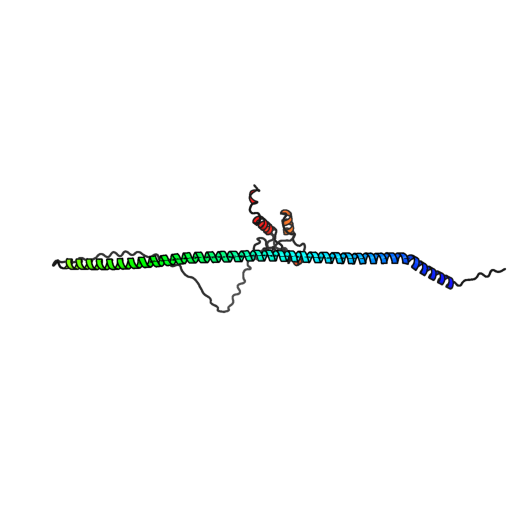6 C CA . GLU A 1 178 ? 23.552 -26.949 35.393 1.00 48.28 178 GLU A CA 1
ATOM 1357 C C . GLU A 1 178 ? 23.899 -28.207 36.218 1.00 48.28 178 GLU A C 1
ATOM 1359 O O . GLU A 1 178 ? 24.194 -28.108 37.411 1.00 48.28 178 GLU A O 1
ATOM 1364 N N . SER A 1 179 ? 23.894 -29.394 35.602 1.00 44.50 179 SER A N 1
ATOM 1365 C CA . SER A 1 179 ? 24.723 -30.533 36.031 1.00 44.50 179 SER A CA 1
ATOM 1366 C C . SER A 1 179 ? 24.779 -31.623 34.968 1.00 44.50 179 SER A C 1
ATOM 1368 O O . SER A 1 179 ? 23.764 -32.151 34.519 1.00 44.50 179 SER A O 1
ATOM 1370 N N . ALA A 1 180 ? 26.012 -31.939 34.593 1.00 53.44 180 ALA A N 1
ATOM 1371 C CA . ALA A 1 180 ? 26.412 -33.019 33.716 1.00 53.44 180 ALA A CA 1
ATOM 1372 C C . ALA A 1 180 ? 26.135 -34.399 34.335 1.00 53.44 180 ALA A C 1
ATOM 1374 O O . ALA A 1 180 ? 26.479 -34.628 35.492 1.00 53.44 180 ALA A O 1
ATOM 1375 N N . HIS A 1 181 ? 25.604 -35.328 33.536 1.00 42.91 181 HIS A N 1
ATOM 1376 C CA . HIS A 1 181 ? 26.165 -36.676 33.411 1.00 42.91 181 HIS A CA 1
ATOM 1377 C C . HIS A 1 181 ? 25.546 -37.446 32.237 1.00 42.91 181 HIS A C 1
ATOM 1379 O O . HIS A 1 181 ? 24.335 -37.445 32.032 1.00 42.91 181 HIS A O 1
ATOM 1385 N N . ASP A 1 182 ? 26.439 -38.102 31.501 1.00 49.47 182 ASP A N 1
ATOM 1386 C CA . ASP A 1 182 ? 26.245 -39.088 30.444 1.00 49.47 182 ASP A CA 1
ATOM 1387 C C . ASP A 1 182 ? 24.999 -39.976 30.549 1.00 49.47 182 ASP A C 1
ATOM 1389 O O . ASP A 1 182 ? 24.837 -40.768 31.478 1.00 49.47 182 ASP A O 1
ATOM 1393 N N . THR A 1 183 ? 24.210 -39.988 29.477 1.00 44.47 183 THR A N 1
ATOM 1394 C CA . THR A 1 183 ? 23.861 -41.246 28.805 1.00 44.47 183 THR A CA 1
ATOM 1395 C C . THR A 1 183 ? 23.485 -40.940 27.363 1.00 44.47 183 THR A C 1
ATOM 1397 O O . THR A 1 183 ? 22.446 -40.353 27.064 1.00 44.47 183 THR A O 1
ATOM 1400 N N . GLU A 1 184 ? 24.392 -41.322 26.473 1.00 51.41 184 GLU A N 1
ATOM 1401 C CA . GLU A 1 184 ? 24.311 -41.263 25.020 1.00 51.41 184 GLU A CA 1
ATOM 1402 C C . GLU A 1 184 ? 23.087 -42.057 24.525 1.00 51.41 184 GLU A C 1
ATOM 1404 O O . GLU A 1 184 ? 23.153 -43.240 24.201 1.00 51.41 184 GLU A O 1
ATOM 1409 N N . THR A 1 185 ? 21.923 -41.410 24.522 1.00 51.97 185 THR A N 1
ATOM 1410 C CA . THR A 1 185 ? 20.713 -41.933 23.889 1.00 51.97 185 THR A CA 1
ATOM 1411 C C . THR A 1 185 ? 20.657 -41.328 22.499 1.00 51.97 185 THR A C 1
ATOM 1413 O O . THR A 1 185 ? 20.255 -40.180 22.329 1.00 51.97 185 THR A O 1
ATOM 1416 N N . VAL A 1 186 ? 21.120 -42.094 21.510 1.00 54.53 186 VAL A N 1
ATOM 1417 C CA . VAL A 1 186 ? 20.983 -41.767 20.087 1.00 54.53 186 VAL A CA 1
ATOM 1418 C C . VAL A 1 186 ? 19.509 -41.437 19.817 1.00 54.53 186 VAL A C 1
ATOM 1420 O O . VAL A 1 186 ? 18.660 -42.315 20.005 1.00 54.53 186 VAL A O 1
ATOM 1423 N N . PRO A 1 187 ? 19.168 -40.203 19.400 1.00 59.38 187 PRO A N 1
ATOM 1424 C CA . PRO A 1 187 ? 17.817 -39.896 18.970 1.00 59.38 187 PRO A CA 1
ATOM 1425 C C . PRO A 1 187 ? 17.484 -40.815 17.799 1.00 59.38 187 PRO A C 1
ATOM 1427 O O . PRO A 1 187 ? 18.210 -40.854 16.803 1.00 59.38 187 PRO A O 1
ATOM 1430 N N . SER A 1 188 ? 16.399 -41.578 17.924 1.00 55.50 188 SER A N 1
ATOM 1431 C CA . SER A 1 188 ? 15.766 -42.204 16.767 1.00 55.50 188 SER A CA 1
ATOM 1432 C C . SER A 1 188 ? 15.573 -41.102 15.719 1.00 55.50 188 SER A C 1
ATOM 1434 O O . SER A 1 188 ? 15.003 -40.068 16.078 1.00 55.50 188 SER A O 1
ATOM 1436 N N . PRO A 1 189 ? 16.090 -41.240 14.482 1.00 59.94 189 PRO A N 1
ATOM 1437 C CA . PRO A 1 189 ? 15.860 -40.228 13.468 1.00 59.94 189 PRO A CA 1
ATOM 1438 C C . PRO A 1 189 ? 14.349 -40.129 13.276 1.00 59.94 189 PRO A C 1
ATOM 1440 O O . PRO A 1 189 ? 13.711 -41.083 12.826 1.00 59.94 189 PRO A O 1
ATOM 1443 N N . GLU A 1 190 ? 13.774 -38.992 13.676 1.00 54.22 190 GLU A N 1
ATOM 1444 C CA . GLU A 1 190 ? 12.417 -38.621 13.291 1.00 54.22 190 GLU A CA 1
ATOM 1445 C C . GLU A 1 190 ? 12.289 -38.855 11.781 1.00 54.22 190 GLU A C 1
ATOM 1447 O O . GLU A 1 190 ? 13.245 -38.564 11.049 1.00 54.22 190 GLU A O 1
ATOM 1452 N N . PRO A 1 191 ? 11.168 -39.423 11.293 1.00 51.38 191 PRO A N 1
ATOM 1453 C CA . PRO A 1 191 ? 10.999 -39.649 9.869 1.00 51.38 191 PRO A CA 1
ATOM 1454 C C . PRO A 1 191 ? 11.215 -38.310 9.178 1.00 51.38 191 PRO A C 1
ATOM 1456 O O . PRO A 1 191 ? 10.474 -37.355 9.428 1.00 51.38 191 PRO A O 1
ATOM 1459 N N . SER A 1 192 ? 12.272 -38.242 8.365 1.00 55.25 192 SER A N 1
ATOM 1460 C CA . SER A 1 192 ? 12.562 -37.084 7.541 1.00 55.25 192 SER A CA 1
ATOM 1461 C C . SER A 1 192 ? 11.258 -36.693 6.867 1.00 55.25 192 SER A C 1
ATOM 1463 O O . SER A 1 192 ? 10.562 -37.528 6.289 1.00 55.25 192 SER A O 1
ATOM 1465 N N . THR A 1 193 ? 10.859 -35.441 7.042 1.00 55.47 193 THR A N 1
ATOM 1466 C CA . THR A 1 193 ? 9.684 -34.869 6.403 1.00 55.47 193 THR A CA 1
ATOM 1467 C C . THR A 1 193 ? 9.897 -34.956 4.899 1.00 55.47 193 THR A C 1
ATOM 1469 O O . THR A 1 193 ? 10.484 -34.067 4.291 1.00 55.47 193 THR A O 1
ATOM 1472 N N . GLU A 1 194 ? 9.491 -36.081 4.307 1.00 61.97 194 GLU A N 1
ATOM 1473 C CA . GLU A 1 194 ? 9.654 -36.374 2.890 1.00 61.97 194 GLU A CA 1
ATOM 1474 C C . GLU A 1 194 ? 9.125 -35.174 2.098 1.00 61.97 194 GLU A C 1
ATOM 1476 O O . GLU A 1 194 ? 7.952 -34.793 2.181 1.00 61.97 194 GLU A O 1
ATOM 1481 N N . LEU A 1 195 ? 10.026 -34.510 1.379 1.00 62.38 195 LEU A N 1
ATOM 1482 C CA . LEU A 1 195 ? 9.700 -33.354 0.563 1.00 62.38 195 LEU A CA 1
ATOM 1483 C C . LEU A 1 195 ? 8.973 -33.866 -0.679 1.00 62.38 195 LEU A C 1
ATOM 1485 O O . LEU A 1 195 ? 9.575 -34.276 -1.666 1.00 62.38 195 LEU A O 1
ATOM 1489 N N . TRP A 1 196 ? 7.645 -33.906 -0.614 1.00 67.81 196 TRP A N 1
ATOM 1490 C CA . TRP A 1 196 ? 6.840 -34.454 -1.698 1.00 67.81 196 TRP A CA 1
ATOM 1491 C C . TRP A 1 196 ? 6.500 -33.390 -2.743 1.00 67.81 196 TRP A C 1
ATOM 1493 O O . TRP A 1 196 ? 5.821 -32.400 -2.456 1.00 67.81 196 TRP A O 1
ATOM 1503 N N . CYS A 1 197 ? 6.861 -33.661 -3.998 1.00 84.81 197 CYS A N 1
ATOM 1504 C CA . CYS A 1 197 ? 6.221 -33.031 -5.150 1.00 84.81 197 CYS A CA 1
ATOM 1505 C C . CYS A 1 197 ? 4.770 -33.535 -5.311 1.00 84.81 197 CYS A C 1
ATOM 1507 O O . CYS A 1 197 ? 4.402 -34.602 -4.817 1.00 84.81 197 CYS A O 1
ATOM 1509 N N . VAL A 1 198 ? 3.925 -32.817 -6.064 1.00 85.88 198 VAL A N 1
ATOM 1510 C CA . VAL A 1 198 ? 2.537 -33.232 -6.370 1.00 85.88 198 VAL A CA 1
ATOM 1511 C C . VAL A 1 198 ? 2.435 -34.644 -6.961 1.00 85.88 198 VAL A C 1
ATOM 1513 O O . VAL A 1 198 ? 1.405 -35.301 -6.818 1.00 85.88 198 VAL A O 1
ATOM 1516 N N . CYS A 1 199 ? 3.494 -35.116 -7.623 1.00 88.19 199 CYS A N 1
ATOM 1517 C CA . CYS A 1 199 ? 3.554 -36.450 -8.207 1.00 88.19 199 CYS A CA 1
ATOM 1518 C C . CYS A 1 199 ? 3.732 -37.569 -7.170 1.00 88.19 199 CYS A C 1
ATOM 1520 O O . CYS A 1 199 ? 3.688 -38.733 -7.560 1.00 88.19 199 CYS A O 1
ATOM 1522 N N . LYS A 1 200 ? 3.908 -37.238 -5.879 1.00 86.56 200 LYS A N 1
ATOM 1523 C CA . LYS A 1 200 ? 4.205 -38.185 -4.792 1.00 86.56 200 LYS A CA 1
ATOM 1524 C C . LYS A 1 200 ? 5.412 -39.076 -5.096 1.00 86.56 200 LYS A C 1
ATOM 1526 O O . LYS A 1 200 ? 5.417 -40.258 -4.769 1.00 86.56 200 LYS A O 1
ATOM 1531 N N . LYS A 1 201 ? 6.408 -38.514 -5.775 1.00 85.50 201 LYS A N 1
ATOM 1532 C CA . LYS A 1 201 ? 7.730 -39.120 -5.906 1.00 85.50 201 LYS A CA 1
ATOM 1533 C C . LYS A 1 201 ? 8.693 -38.373 -4.980 1.00 85.50 201 LYS A C 1
ATOM 1535 O O . LYS A 1 201 ? 8.486 -37.165 -4.810 1.00 85.50 201 LYS A O 1
ATOM 1540 N N . PRO A 1 202 ? 9.670 -39.076 -4.382 1.00 81.81 202 PRO A N 1
ATOM 1541 C CA . PRO A 1 202 ? 10.720 -38.438 -3.600 1.00 81.81 202 PRO A CA 1
ATOM 1542 C C . PRO A 1 202 ? 11.573 -37.530 -4.491 1.00 81.81 202 PRO A C 1
ATOM 1544 O O . PRO A 1 202 ? 11.502 -37.625 -5.719 1.00 81.81 202 PRO A O 1
ATOM 1547 N N . ASP A 1 203 ? 12.358 -36.669 -3.850 1.00 83.88 203 ASP A N 1
ATOM 1548 C CA . ASP A 1 203 ? 13.403 -35.889 -4.507 1.00 83.88 203 ASP A CA 1
ATOM 1549 C C . ASP A 1 203 ? 14.399 -36.837 -5.197 1.00 83.88 203 ASP A C 1
ATOM 1551 O O . ASP A 1 203 ? 14.939 -37.758 -4.578 1.00 83.88 203 ASP A O 1
ATOM 1555 N N . ASP A 1 204 ? 14.587 -36.646 -6.500 1.00 84.19 204 ASP A N 1
ATOM 1556 C CA . ASP A 1 204 ? 15.506 -37.412 -7.340 1.00 84.19 204 ASP A CA 1
ATOM 1557 C C . ASP A 1 204 ? 16.898 -36.759 -7.445 1.00 84.19 204 ASP A C 1
ATOM 1559 O O . ASP A 1 204 ? 17.745 -37.228 -8.209 1.00 84.19 204 ASP A O 1
ATOM 1563 N N . GLY A 1 205 ? 17.144 -35.692 -6.677 1.00 83.62 205 GLY A N 1
ATOM 1564 C CA . GLY A 1 205 ? 18.365 -34.891 -6.711 1.00 83.62 205 GLY A CA 1
ATOM 1565 C C . GLY A 1 205 ? 18.376 -33.846 -7.828 1.00 83.62 205 GLY A C 1
ATOM 1566 O O . GLY A 1 205 ? 19.390 -33.172 -8.024 1.00 83.62 205 GLY A O 1
ATOM 1567 N N . SER A 1 206 ? 17.281 -33.704 -8.584 1.00 85.38 206 SER A N 1
ATOM 1568 C CA . SER A 1 206 ? 17.113 -32.600 -9.528 1.00 85.38 206 SER A CA 1
ATOM 1569 C C . SER A 1 206 ? 16.738 -31.302 -8.807 1.00 85.38 206 SER A C 1
ATOM 1571 O O . SER A 1 206 ? 16.260 -31.298 -7.674 1.00 85.38 206 SER A O 1
ATOM 1573 N N . TYR A 1 207 ? 16.949 -30.156 -9.461 1.00 86.44 207 TYR A N 1
ATOM 1574 C CA . TYR A 1 207 ? 16.549 -28.881 -8.870 1.00 86.44 207 TYR A CA 1
ATOM 1575 C C . TYR A 1 207 ? 15.023 -28.836 -8.678 1.00 86.44 207 TYR A C 1
ATOM 1577 O O . TYR A 1 207 ? 14.252 -29.079 -9.609 1.00 86.44 207 TYR A O 1
ATOM 1585 N N . MET A 1 208 ? 14.577 -28.487 -7.472 1.00 87.81 208 MET A N 1
ATOM 1586 C CA . MET A 1 208 ? 13.159 -28.338 -7.148 1.00 87.81 208 MET A CA 1
ATOM 1587 C C . MET A 1 208 ? 12.776 -26.862 -7.037 1.00 87.81 208 MET A C 1
ATOM 1589 O O . MET A 1 208 ? 13.542 -26.029 -6.556 1.00 87.81 208 MET A O 1
ATOM 1593 N N . VAL A 1 209 ? 11.554 -26.532 -7.451 1.00 86.69 209 VAL A N 1
ATOM 1594 C CA . VAL A 1 209 ? 10.997 -25.178 -7.352 1.00 86.69 209 VAL A CA 1
ATOM 1595 C C . VAL A 1 209 ? 10.121 -25.083 -6.104 1.00 86.69 209 VAL A C 1
ATOM 1597 O O . VAL A 1 209 ? 9.127 -25.806 -5.974 1.00 86.69 209 VAL A O 1
ATOM 1600 N N . GLY A 1 210 ? 10.502 -24.201 -5.180 1.00 87.56 210 GLY A N 1
ATOM 1601 C CA . GLY A 1 210 ? 9.764 -23.919 -3.951 1.00 87.56 210 GLY A CA 1
ATOM 1602 C C . GLY A 1 210 ? 8.575 -22.985 -4.189 1.00 87.56 210 GLY A C 1
ATOM 1603 O O . GLY A 1 210 ? 8.659 -22.069 -4.998 1.00 87.56 210 GLY A O 1
ATOM 1604 N N . CYS A 1 211 ? 7.456 -23.196 -3.496 1.00 86.38 211 CYS A N 1
ATOM 1605 C CA . CYS A 1 211 ? 6.320 -22.278 -3.504 1.00 86.38 211 CYS A CA 1
ATOM 1606 C C . CYS A 1 211 ? 6.516 -21.152 -2.483 1.00 86.38 211 CYS A C 1
ATOM 1608 O O . CYS A 1 211 ? 6.520 -21.404 -1.280 1.00 86.38 211 CYS A O 1
ATOM 1610 N N . ASP A 1 212 ? 6.451 -19.899 -2.930 1.00 86.19 212 ASP A N 1
ATOM 1611 C CA . ASP A 1 212 ? 6.686 -18.729 -2.060 1.00 86.19 212 ASP A CA 1
ATOM 1612 C C . ASP A 1 212 ? 5.614 -18.452 -1.007 1.00 86.19 212 ASP A C 1
ATOM 1614 O O . ASP A 1 212 ? 5.736 -17.548 -0.183 1.00 86.19 212 ASP A O 1
ATOM 1618 N N . ARG A 1 213 ? 4.538 -19.243 -0.981 1.00 83.31 213 ARG A N 1
ATOM 1619 C CA . ARG A 1 213 ? 3.595 -19.201 0.143 1.00 83.31 213 ARG A CA 1
ATOM 1620 C C . ARG A 1 213 ? 4.121 -19.920 1.389 1.00 83.31 213 ARG A C 1
ATOM 1622 O O . ARG A 1 213 ? 3.389 -19.952 2.383 1.00 83.31 213 ARG A O 1
ATOM 1629 N N . GLY A 1 214 ? 5.330 -20.485 1.327 1.00 81.25 214 GLY A N 1
ATOM 1630 C CA . GLY A 1 214 ? 5.985 -21.193 2.422 1.00 81.25 214 GLY A CA 1
ATOM 1631 C C . GLY A 1 214 ? 5.076 -22.268 3.011 1.00 81.25 214 GLY A C 1
ATOM 1632 O O . GLY A 1 214 ? 4.391 -22.996 2.284 1.00 81.25 214 GLY A O 1
ATOM 1633 N N . ASP A 1 215 ? 4.968 -22.278 4.337 1.00 80.81 215 ASP A N 1
ATOM 1634 C CA . ASP A 1 215 ? 4.211 -23.273 5.111 1.00 80.81 215 ASP A CA 1
ATOM 1635 C C . ASP A 1 215 ? 2.701 -23.265 4.862 1.00 80.81 215 ASP A C 1
ATOM 1637 O O . ASP A 1 215 ? 1.994 -24.225 5.169 1.00 80.81 215 ASP A O 1
ATOM 1641 N N . LYS A 1 216 ? 2.167 -22.204 4.247 1.00 84.38 216 LYS A N 1
ATOM 1642 C CA . LYS A 1 216 ? 0.741 -22.139 3.887 1.00 84.38 216 LYS A CA 1
ATOM 1643 C C . LYS A 1 216 ? 0.423 -22.981 2.649 1.00 84.38 216 LYS A C 1
ATOM 1645 O O . LYS A 1 216 ? -0.758 -23.214 2.347 1.00 84.38 216 LYS A O 1
ATOM 1650 N N . CYS A 1 217 ? 1.439 -23.406 1.895 1.00 83.88 217 CYS A N 1
ATOM 1651 C CA . CYS A 1 217 ? 1.270 -24.300 0.763 1.00 83.88 217 CYS A CA 1
ATOM 1652 C C . CYS A 1 217 ? 1.335 -25.766 1.206 1.00 83.88 217 CYS A C 1
ATOM 1654 O O . CYS A 1 217 ? 2.257 -26.181 1.892 1.00 83.88 217 CYS A O 1
ATOM 1656 N N . LYS A 1 218 ? 0.378 -26.582 0.742 1.00 83.75 218 LYS A N 1
ATOM 1657 C CA . LYS A 1 218 ? 0.376 -28.032 1.009 1.00 83.75 218 LYS A CA 1
ATOM 1658 C C . LYS A 1 218 ? 1.516 -28.763 0.282 1.00 83.75 218 LYS A C 1
ATOM 1660 O O . LYS A 1 218 ? 1.929 -29.824 0.723 1.00 83.75 218 LYS A O 1
ATOM 1665 N N . VAL A 1 219 ? 1.960 -28.227 -0.854 1.00 83.69 219 VAL A N 1
ATOM 1666 C CA . VAL A 1 219 ? 3.039 -28.788 -1.676 1.00 83.69 219 VAL A CA 1
ATOM 1667 C C . VAL A 1 219 ? 4.095 -27.703 -1.806 1.00 83.69 219 VAL A C 1
ATOM 1669 O O . VAL A 1 219 ? 3.955 -26.794 -2.630 1.00 83.69 219 VAL A O 1
ATOM 1672 N N . GLN A 1 220 ? 5.088 -27.752 -0.923 1.00 83.56 220 GLN A N 1
ATOM 1673 C CA . GLN A 1 220 ? 6.122 -26.726 -0.844 1.00 83.56 220 GLN A CA 1
ATOM 1674 C C . GLN A 1 220 ? 7.099 -26.814 -2.016 1.00 83.56 220 GLN A C 1
ATOM 1676 O O . GLN A 1 220 ? 7.507 -25.772 -2.504 1.00 83.56 220 GLN A O 1
ATOM 1681 N N . TRP A 1 221 ? 7.382 -28.014 -2.531 1.00 87.81 221 TRP A N 1
ATOM 1682 C CA . TRP A 1 221 ? 8.413 -28.245 -3.547 1.00 87.81 221 TRP A CA 1
ATOM 1683 C C . TRP A 1 221 ? 7.855 -28.946 -4.781 1.00 87.81 221 TRP A C 1
ATOM 1685 O O . TRP A 1 221 ? 6.987 -29.814 -4.682 1.00 87.81 221 TRP A O 1
ATOM 1695 N N . TRP A 1 222 ? 8.329 -28.559 -5.963 1.00 90.06 222 TRP A N 1
ATOM 1696 C CA . TRP A 1 222 ? 7.851 -29.085 -7.237 1.00 90.06 222 TRP A CA 1
ATOM 1697 C C . TRP A 1 222 ? 9.008 -29.445 -8.158 1.00 90.06 222 TRP A C 1
ATOM 1699 O O . TRP A 1 222 ? 9.876 -28.613 -8.404 1.00 90.06 222 TRP A O 1
ATOM 1709 N N . HIS A 1 223 ? 8.963 -30.639 -8.756 1.00 91.19 223 HIS A N 1
ATOM 1710 C CA . HIS A 1 223 ? 9.796 -30.920 -9.919 1.00 91.19 223 HIS A CA 1
ATOM 1711 C C . HIS A 1 223 ? 9.411 -29.957 -11.056 1.00 91.19 223 HIS A C 1
ATOM 1713 O O . HIS A 1 223 ? 8.209 -29.742 -11.280 1.00 91.19 223 HIS A O 1
ATOM 1719 N N . PRO A 1 224 ? 10.378 -29.435 -11.825 1.00 88.81 224 PRO A N 1
ATOM 1720 C CA . PRO A 1 224 ? 10.122 -28.483 -12.904 1.00 88.81 224 PRO A CA 1
ATOM 1721 C C . PRO A 1 224 ? 9.107 -29.018 -13.912 1.00 88.81 224 PRO A C 1
ATOM 1723 O O . PRO A 1 224 ? 8.156 -28.326 -14.276 1.00 88.81 224 PRO A O 1
ATOM 1726 N N . GLN A 1 225 ? 9.235 -30.295 -14.283 1.00 89.81 225 GLN A N 1
ATOM 1727 C CA . GLN A 1 225 ? 8.299 -30.937 -15.201 1.00 89.81 225 GLN A CA 1
ATOM 1728 C C . GLN A 1 225 ? 6.893 -31.063 -14.604 1.00 89.81 225 GLN A C 1
ATOM 1730 O O . GLN A 1 225 ? 5.906 -30.778 -15.275 1.00 89.81 225 GLN A O 1
ATOM 1735 N N . CYS A 1 226 ? 6.782 -31.409 -13.319 1.00 90.38 226 CYS A N 1
ATOM 1736 C CA . CYS A 1 226 ? 5.484 -31.501 -12.648 1.00 90.38 226 CYS A CA 1
ATOM 1737 C C . CYS A 1 226 ? 4.790 -30.135 -12.555 1.00 90.38 226 CYS A C 1
ATOM 1739 O O . CYS A 1 226 ? 3.567 -30.060 -12.677 1.00 90.38 226 CYS A O 1
ATOM 1741 N N . ALA A 1 227 ? 5.551 -29.056 -12.355 1.00 87.06 227 ALA A N 1
ATOM 1742 C CA . ALA A 1 227 ? 5.029 -27.696 -12.403 1.00 87.06 227 ALA A CA 1
ATOM 1743 C C . ALA A 1 227 ? 4.547 -27.325 -13.819 1.00 87.06 227 ALA A C 1
ATOM 1745 O O . ALA A 1 227 ? 3.415 -26.854 -13.954 1.00 87.06 227 ALA A O 1
ATOM 1746 N N . LYS A 1 228 ? 5.340 -27.607 -14.868 1.00 88.12 228 LYS A N 1
ATOM 1747 C CA . LYS A 1 228 ? 4.950 -27.391 -16.277 1.00 88.12 228 LYS A CA 1
ATOM 1748 C C . LYS A 1 228 ? 3.665 -28.148 -16.630 1.00 88.12 228 LYS A C 1
ATOM 1750 O O . LYS A 1 228 ? 2.702 -27.536 -17.090 1.00 88.12 228 LYS A O 1
ATOM 1755 N N . ASP A 1 229 ? 3.613 -29.447 -16.339 1.00 88.88 229 ASP A N 1
ATOM 1756 C CA . ASP A 1 229 ? 2.461 -30.306 -16.638 1.00 88.88 229 ASP A CA 1
ATOM 1757 C C . ASP A 1 229 ? 1.194 -29.841 -15.910 1.00 88.88 229 ASP A C 1
ATOM 1759 O O . ASP A 1 229 ? 0.090 -29.867 -16.464 1.00 88.88 229 ASP A O 1
ATOM 1763 N N . TYR A 1 230 ? 1.331 -29.399 -14.656 1.00 85.62 230 TYR A N 1
ATOM 1764 C CA . TYR A 1 230 ? 0.202 -28.893 -13.886 1.00 85.62 230 TYR A CA 1
ATOM 1765 C C . TYR A 1 230 ? -0.347 -27.594 -14.488 1.00 85.62 230 TYR A C 1
ATOM 1767 O O . TYR A 1 230 ? -1.565 -27.471 -14.647 1.00 85.62 230 TYR A O 1
ATOM 1775 N N . ILE A 1 231 ? 0.528 -26.644 -14.840 1.00 84.62 231 ILE A N 1
ATOM 1776 C CA . ILE A 1 231 ? 0.140 -25.378 -15.482 1.00 84.62 231 ILE A CA 1
ATOM 1777 C C . ILE A 1 231 ? -0.545 -25.663 -16.818 1.00 84.62 231 ILE A C 1
ATOM 1779 O O . ILE A 1 231 ? -1.626 -25.133 -17.062 1.00 84.62 231 ILE A O 1
ATOM 1783 N N . ALA A 1 232 ? 0.014 -26.561 -17.633 1.00 86.62 232 ALA A N 1
ATOM 1784 C CA . ALA A 1 232 ? -0.557 -26.939 -18.924 1.00 86.62 232 ALA A CA 1
ATOM 1785 C C . ALA A 1 232 ? -1.977 -27.519 -18.794 1.00 86.62 232 ALA A C 1
ATOM 1787 O O . ALA A 1 232 ? -2.868 -27.162 -19.559 1.00 86.62 232 ALA A O 1
ATOM 1788 N N . ARG A 1 233 ? -2.227 -28.374 -17.790 1.00 86.88 233 ARG A N 1
ATOM 1789 C CA . ARG A 1 233 ? -3.556 -28.977 -17.564 1.00 86.88 233 ARG A CA 1
ATOM 1790 C C . ARG A 1 233 ? -4.595 -27.999 -17.029 1.00 86.88 233 ARG A C 1
ATOM 1792 O O . ARG A 1 233 ? -5.791 -28.240 -17.180 1.00 86.88 233 ARG A O 1
ATOM 1799 N N . ARG A 1 234 ? -4.163 -26.964 -16.311 1.00 81.50 234 ARG A N 1
ATOM 1800 C CA . ARG A 1 234 ? -5.057 -26.064 -15.575 1.00 81.50 234 ARG A CA 1
ATOM 1801 C C . ARG A 1 234 ? -5.220 -24.690 -16.223 1.00 81.50 234 ARG A C 1
ATOM 1803 O O . ARG A 1 234 ? -6.250 -24.064 -16.005 1.00 81.50 234 ARG A O 1
ATOM 1810 N N . GLY A 1 235 ? -4.266 -24.256 -17.044 1.00 78.81 235 GLY A N 1
ATOM 1811 C CA . GLY A 1 235 ? -4.315 -22.991 -17.780 1.00 78.81 235 GLY A CA 1
ATOM 1812 C C . GLY A 1 235 ? -3.992 -21.752 -16.940 1.00 78.81 235 GLY A C 1
ATOM 1813 O O . GLY A 1 235 ? -4.343 -20.647 -17.337 1.00 78.81 235 GLY A O 1
ATOM 1814 N N . TYR A 1 236 ? -3.362 -21.908 -15.772 1.00 72.56 236 TYR A N 1
ATOM 1815 C CA . TYR A 1 236 ? -2.980 -20.788 -14.907 1.00 72.56 236 TYR A CA 1
ATOM 1816 C C . TYR A 1 236 ? -1.660 -21.051 -14.169 1.00 72.56 236 TYR A C 1
ATOM 1818 O O . TYR A 1 236 ? -1.424 -22.152 -13.669 1.00 72.56 236 TYR A O 1
ATOM 1826 N N . GLY A 1 237 ? -0.826 -20.010 -14.073 1.00 68.62 237 GLY A N 1
ATOM 1827 C CA . GLY A 1 237 ? 0.483 -20.017 -13.408 1.00 68.62 237 GLY A CA 1
ATOM 1828 C C . GLY A 1 237 ? 1.607 -19.509 -14.317 1.00 68.62 237 GLY A C 1
ATOM 1829 O O . GLY A 1 237 ? 1.499 -19.584 -15.539 1.00 68.62 237 GLY A O 1
ATOM 1830 N N . LEU A 1 238 ? 2.678 -18.986 -13.716 1.00 74.81 238 LEU A N 1
ATOM 1831 C CA . LEU A 1 238 ? 3.910 -18.669 -14.441 1.00 74.81 238 L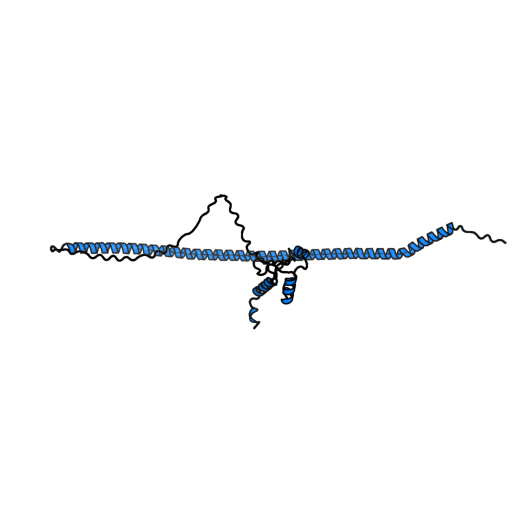EU A CA 1
ATOM 1832 C C . LEU A 1 238 ? 4.689 -19.965 -14.697 1.00 74.81 238 LEU A C 1
ATOM 1834 O O . LEU A 1 238 ? 4.783 -20.790 -13.777 1.00 74.81 238 LEU A O 1
ATOM 1838 N N . PRO A 1 239 ? 5.241 -20.163 -15.909 1.00 77.06 239 PRO A N 1
ATOM 1839 C CA . PRO A 1 239 ? 6.072 -21.325 -16.186 1.00 77.06 239 PRO A CA 1
ATOM 1840 C C . PRO A 1 239 ? 7.238 -21.365 -15.187 1.00 77.06 239 PRO A C 1
ATOM 1842 O O . PRO A 1 239 ? 7.786 -20.314 -14.844 1.00 77.06 239 PRO A O 1
ATOM 1845 N N . PRO A 1 240 ? 7.600 -22.550 -14.670 1.00 79.38 240 PRO A N 1
ATOM 1846 C CA . PRO A 1 240 ? 8.763 -22.666 -13.808 1.00 79.38 240 PRO A CA 1
ATOM 1847 C C . PRO A 1 240 ? 10.034 -22.321 -14.602 1.00 79.38 240 PRO A C 1
ATOM 1849 O O . PRO A 1 240 ? 10.066 -22.545 -15.818 1.00 79.38 240 PRO A O 1
ATOM 1852 N N . PRO A 1 241 ? 11.083 -21.827 -13.927 1.00 81.62 241 PRO A N 1
ATOM 1853 C CA . PRO A 1 241 ? 12.383 -21.604 -14.549 1.00 81.62 241 PRO A CA 1
ATOM 1854 C C . PRO A 1 241 ? 12.900 -22.901 -15.183 1.00 81.62 241 PRO A C 1
ATOM 1856 O O . PRO A 1 241 ? 12.735 -23.991 -14.626 1.00 81.62 241 PRO A O 1
ATOM 1859 N N . GLU A 1 242 ? 13.502 -22.790 -16.366 1.00 83.69 242 GLU A N 1
ATOM 1860 C CA . GLU A 1 242 ? 13.908 -23.954 -17.164 1.00 83.69 242 GLU A CA 1
ATOM 1861 C C . GLU A 1 242 ? 15.189 -24.622 -16.666 1.00 83.69 242 GLU A C 1
ATOM 1863 O O . GLU A 1 242 ? 15.452 -25.773 -17.007 1.00 83.69 242 GLU A O 1
ATOM 1868 N N . ASN A 1 243 ? 15.975 -23.910 -15.863 1.00 83.38 243 ASN A N 1
ATOM 1869 C CA . ASN A 1 243 ? 17.214 -24.392 -15.274 1.00 83.38 243 ASN A CA 1
ATOM 1870 C C . ASN A 1 243 ? 17.489 -23.690 -13.932 1.00 83.38 243 ASN A C 1
ATOM 1872 O O . ASN A 1 243 ? 16.830 -22.714 -13.562 1.00 83.38 243 ASN A O 1
ATOM 1876 N N . GLU A 1 244 ? 18.487 -24.189 -13.202 1.00 77.06 244 GLU A N 1
ATOM 1877 C CA . GLU A 1 244 ? 18.869 -23.661 -11.890 1.00 77.06 244 GLU A CA 1
ATOM 1878 C C . GLU A 1 244 ? 19.378 -22.210 -11.951 1.00 77.06 244 GLU A C 1
ATOM 1880 O O . GLU A 1 244 ? 19.093 -21.418 -11.055 1.00 77.06 244 GLU A O 1
ATOM 1885 N N . ALA A 1 245 ? 20.089 -21.823 -13.015 1.00 81.31 245 ALA A N 1
ATOM 1886 C CA . ALA A 1 245 ? 20.581 -20.453 -13.174 1.00 81.31 245 ALA A CA 1
ATOM 1887 C C . ALA A 1 245 ? 19.423 -19.451 -13.320 1.00 81.31 245 ALA A C 1
ATOM 1889 O O . ALA A 1 245 ? 19.466 -18.358 -12.755 1.00 81.31 245 ALA A O 1
ATOM 1890 N N . ASP A 1 246 ? 18.362 -19.841 -14.023 1.00 78.81 246 ASP A N 1
ATOM 1891 C CA . ASP A 1 246 ? 17.141 -19.054 -14.162 1.00 78.81 246 ASP A CA 1
ATOM 1892 C C . ASP A 1 246 ? 16.338 -19.036 -12.866 1.00 78.81 246 ASP A C 1
ATOM 1894 O O . ASP A 1 246 ? 15.813 -17.988 -12.510 1.00 78.81 246 ASP A O 1
ATOM 1898 N N . ALA A 1 247 ? 16.311 -20.138 -12.109 1.00 71.19 247 ALA A N 1
ATOM 1899 C CA . ALA A 1 247 ? 15.710 -20.166 -10.775 1.00 71.19 247 ALA A CA 1
ATOM 1900 C C . ALA A 1 247 ? 16.428 -19.210 -9.808 1.00 71.19 247 ALA A C 1
ATOM 1902 O O . ALA A 1 247 ? 15.778 -18.449 -9.094 1.00 71.19 247 ALA A O 1
ATOM 1903 N N . ARG A 1 248 ? 17.767 -19.177 -9.847 1.00 75.06 248 ARG A N 1
ATOM 1904 C CA . ARG A 1 248 ? 18.575 -18.243 -9.052 1.00 75.06 248 ARG A CA 1
ATOM 1905 C C . ARG A 1 248 ? 18.380 -16.788 -9.493 1.00 75.06 248 ARG A C 1
ATOM 1907 O O . ARG A 1 248 ? 18.308 -15.899 -8.650 1.00 75.06 248 ARG A O 1
ATOM 1914 N N . ARG A 1 249 ? 18.244 -16.518 -10.796 1.00 75.00 249 ARG A N 1
ATOM 1915 C CA . ARG A 1 249 ? 17.890 -15.174 -11.305 1.00 75.00 249 ARG A CA 1
ATOM 1916 C C . ARG A 1 249 ? 16.462 -14.768 -10.935 1.00 75.00 249 ARG A C 1
ATOM 1918 O O . ARG A 1 249 ? 16.204 -13.597 -10.670 1.00 75.00 249 ARG A O 1
ATOM 1925 N N . ALA A 1 250 ? 15.560 -15.740 -10.859 1.00 63.19 250 ALA A N 1
ATOM 1926 C CA . ALA A 1 250 ? 14.166 -15.572 -10.480 1.00 63.19 250 ALA A CA 1
ATOM 1927 C C . ALA A 1 250 ? 13.949 -15.381 -8.970 1.00 63.19 250 ALA A C 1
ATOM 1929 O O . ALA A 1 250 ? 12.803 -15.211 -8.567 1.00 63.19 250 ALA A O 1
ATOM 1930 N N . HIS A 1 251 ? 14.997 -15.312 -8.135 1.00 54.19 251 HIS A N 1
ATOM 1931 C CA . HIS A 1 251 ? 14.871 -14.983 -6.703 1.00 54.19 251 HIS A CA 1
ATOM 1932 C C . HIS A 1 251 ? 14.122 -13.659 -6.424 1.00 54.19 251 HIS A C 1
ATOM 1934 O O . HIS A 1 251 ? 13.686 -13.440 -5.297 1.00 54.19 251 HIS A O 1
ATOM 1940 N N . PHE A 1 252 ? 13.928 -12.798 -7.433 1.00 49.94 252 PHE A N 1
ATOM 1941 C CA . PHE A 1 252 ? 13.108 -11.580 -7.346 1.00 49.94 252 PHE A CA 1
ATOM 1942 C C . PHE A 1 252 ? 11.667 -11.724 -7.864 1.00 49.94 252 PHE A C 1
ATOM 1944 O O . PHE A 1 252 ? 10.834 -10.857 -7.603 1.00 49.94 252 PHE A O 1
ATOM 1951 N N . SER A 1 253 ? 11.339 -12.794 -8.588 1.00 57.78 253 SER A N 1
ATOM 1952 C CA . SER A 1 253 ? 9.990 -13.053 -9.092 1.00 57.78 253 SER A CA 1
ATOM 1953 C C . SER A 1 253 ? 9.340 -14.145 -8.262 1.00 57.78 253 SER A C 1
ATOM 1955 O O . SER A 1 253 ? 9.757 -15.300 -8.319 1.00 57.78 253 SER A O 1
ATOM 1957 N N . THR A 1 254 ? 8.311 -13.781 -7.501 1.00 73.00 254 THR A N 1
ATOM 1958 C CA . THR A 1 254 ? 7.675 -14.736 -6.603 1.00 73.00 254 THR A CA 1
ATOM 1959 C C . THR A 1 254 ? 6.981 -15.866 -7.377 1.00 73.00 254 THR A C 1
ATOM 1961 O O . THR A 1 254 ? 5.959 -15.649 -8.036 1.00 73.00 254 THR A O 1
ATOM 1964 N N . TRP A 1 255 ? 7.514 -17.090 -7.321 1.00 79.06 255 TRP A N 1
ATOM 1965 C CA . TRP A 1 255 ? 6.856 -18.260 -7.882 1.00 79.06 255 TRP A CA 1
ATOM 1966 C C . TRP A 1 255 ? 5.817 -18.800 -6.895 1.00 79.06 255 TRP A C 1
ATOM 1968 O O . TRP A 1 255 ? 6.094 -19.433 -5.873 1.00 79.06 255 TRP A O 1
ATOM 1978 N N . ILE A 1 256 ? 4.550 -18.561 -7.223 1.00 81.56 256 ILE A N 1
ATOM 1979 C CA . ILE A 1 256 ? 3.416 -19.113 -6.488 1.00 81.56 256 ILE A CA 1
ATOM 1980 C C . ILE A 1 256 ? 2.975 -20.387 -7.197 1.00 81.56 256 ILE A C 1
ATOM 1982 O O . ILE A 1 256 ? 2.562 -20.342 -8.358 1.00 81.56 256 ILE A O 1
ATOM 1986 N N . CYS A 1 257 ? 2.986 -21.519 -6.486 1.00 81.50 257 CYS A N 1
ATOM 1987 C CA . CYS A 1 257 ? 2.575 -22.770 -7.102 1.00 81.50 257 CYS A CA 1
ATOM 1988 C C . CYS A 1 257 ? 1.129 -22.681 -7.627 1.00 81.50 257 CYS A C 1
ATOM 1990 O O . CYS A 1 257 ? 0.271 -22.017 -7.022 1.00 81.50 257 CYS A O 1
ATOM 1992 N N . PRO A 1 258 ? 0.799 -23.414 -8.698 1.00 80.38 258 PRO A N 1
ATOM 1993 C CA . PRO A 1 258 ? -0.529 -23.365 -9.302 1.00 80.38 258 PRO A CA 1
ATOM 1994 C C . PRO A 1 258 ? -1.683 -23.667 -8.329 1.00 80.38 258 PRO A C 1
ATOM 1996 O O . PRO A 1 258 ? -2.758 -23.078 -8.425 1.00 80.38 258 PRO A O 1
ATOM 1999 N N . SER A 1 259 ? -1.460 -24.536 -7.335 1.00 80.94 259 SER A N 1
ATOM 2000 C CA . SER A 1 259 ? -2.459 -24.841 -6.296 1.00 80.94 259 SER A CA 1
ATOM 2001 C C . SER A 1 259 ? -2.772 -23.634 -5.401 1.00 80.94 259 SER A C 1
ATOM 2003 O O . SER A 1 259 ? -3.898 -23.477 -4.916 1.00 80.94 259 SER A O 1
ATOM 2005 N N . CYS A 1 260 ? -1.782 -22.778 -5.155 1.00 84.50 260 CYS A N 1
ATOM 2006 C CA . CYS A 1 260 ? -1.947 -21.540 -4.407 1.00 84.50 260 CYS A CA 1
ATOM 2007 C C . CYS A 1 260 ? -2.595 -20.445 -5.260 1.00 84.50 260 CYS A C 1
ATOM 2009 O O . CYS A 1 260 ? -3.457 -19.731 -4.741 1.00 84.50 260 CYS A O 1
ATOM 2011 N N . VAL A 1 261 ? -2.258 -20.370 -6.552 1.00 85.19 261 VAL A N 1
ATOM 2012 C CA . VAL A 1 261 ? -2.930 -19.488 -7.521 1.00 85.19 261 VAL A CA 1
ATOM 2013 C C . VAL A 1 261 ? -4.416 -19.839 -7.625 1.00 85.19 261 VAL A C 1
ATOM 2015 O O . VAL A 1 261 ? -5.265 -18.966 -7.469 1.00 85.19 261 VAL A O 1
ATOM 2018 N N . GLU A 1 262 ? -4.769 -21.121 -7.752 1.00 83.56 262 GLU A N 1
ATOM 2019 C CA . GLU A 1 262 ? -6.173 -21.554 -7.813 1.00 83.56 262 GLU A CA 1
ATOM 2020 C C . GLU A 1 262 ? -6.953 -21.166 -6.549 1.00 83.56 262 GLU A C 1
ATOM 2022 O O . GLU A 1 262 ? -8.083 -20.678 -6.623 1.00 83.56 262 GLU A O 1
ATOM 2027 N N . ARG A 1 263 ? -6.352 -21.335 -5.363 1.00 85.94 263 ARG A N 1
ATOM 2028 C CA . ARG A 1 263 ? -6.973 -20.878 -4.109 1.00 85.94 263 ARG A CA 1
ATOM 2029 C C . ARG A 1 263 ? -7.142 -19.362 -4.069 1.00 85.94 263 ARG A C 1
ATOM 2031 O O . ARG A 1 263 ? -8.136 -18.899 -3.515 1.00 85.94 263 ARG A O 1
ATOM 2038 N N . GLN A 1 264 ? -6.198 -18.600 -4.618 1.00 86.94 264 GLN A N 1
ATOM 2039 C CA . GLN A 1 264 ? -6.293 -17.143 -4.702 1.00 86.94 264 GLN A CA 1
ATOM 2040 C C . GLN A 1 264 ? -7.451 -16.713 -5.601 1.00 86.94 264 GLN A C 1
ATOM 2042 O O . GLN A 1 264 ? -8.297 -15.944 -5.153 1.00 86.94 264 GLN A O 1
ATOM 2047 N N . ILE A 1 265 ? -7.553 -17.289 -6.801 1.00 84.69 265 ILE A N 1
ATOM 2048 C CA . ILE A 1 265 ? -8.642 -17.021 -7.750 1.00 84.69 265 ILE A CA 1
ATOM 2049 C C . ILE A 1 265 ? -10.000 -17.355 -7.117 1.00 84.69 265 ILE A C 1
ATOM 2051 O O . ILE A 1 265 ? -10.929 -16.553 -7.176 1.00 84.69 265 ILE A O 1
ATOM 2055 N N . ARG A 1 266 ? -10.114 -18.500 -6.426 1.00 84.94 266 ARG A N 1
ATOM 2056 C CA . ARG A 1 266 ? -11.350 -18.891 -5.720 1.00 84.94 266 ARG A CA 1
ATOM 2057 C C . ARG A 1 266 ? -11.727 -17.956 -4.569 1.00 84.94 266 ARG A C 1
ATOM 2059 O O . ARG A 1 266 ? -12.908 -17.855 -4.252 1.00 84.94 266 ARG A O 1
ATOM 2066 N N . ARG A 1 267 ? -10.750 -17.326 -3.907 1.00 87.12 267 ARG A N 1
ATOM 2067 C CA . ARG A 1 267 ? -11.006 -16.322 -2.858 1.00 87.12 267 ARG A CA 1
ATOM 2068 C C . ARG A 1 267 ? -11.468 -14.996 -3.453 1.00 87.12 267 ARG A C 1
ATOM 2070 O O . ARG A 1 267 ? -12.311 -14.350 -2.849 1.00 87.12 267 ARG A O 1
ATOM 2077 N N . GLN A 1 268 ? -10.941 -14.622 -4.617 1.00 87.56 268 GLN A N 1
ATOM 2078 C CA . GLN A 1 268 ? -11.344 -13.409 -5.328 1.00 87.56 268 GLN A CA 1
ATOM 2079 C C . GLN A 1 268 ? -12.727 -13.547 -5.986 1.00 87.56 268 GLN A C 1
ATOM 2081 O O . GLN A 1 268 ? -13.446 -12.561 -6.078 1.00 87.56 268 GLN A O 1
ATOM 2086 N N . ASN A 1 269 ? -13.138 -14.766 -6.363 1.00 86.12 269 ASN A N 1
ATOM 2087 C CA . ASN A 1 269 ? -14.422 -15.037 -7.023 1.00 86.12 269 ASN A CA 1
ATOM 2088 C C . ASN A 1 269 ? -15.313 -16.003 -6.212 1.00 86.12 269 ASN A C 1
ATOM 2090 O O . ASN A 1 269 ? -15.567 -17.134 -6.641 1.00 86.12 269 ASN A O 1
ATOM 2094 N N . PRO A 1 270 ? -15.823 -15.607 -5.029 1.00 79.12 270 PRO A N 1
ATOM 2095 C CA . PRO A 1 270 ? -16.624 -16.497 -4.183 1.00 79.12 270 PRO A CA 1
ATOM 2096 C C . PRO A 1 270 ? -17.959 -16.925 -4.826 1.00 79.12 270 PRO A C 1
ATOM 2098 O O . PRO A 1 270 ? -18.495 -17.978 -4.477 1.00 79.12 270 PRO A O 1
ATOM 2101 N N . GLY A 1 271 ? -18.483 -16.147 -5.783 1.00 79.12 271 GLY A N 1
ATOM 2102 C CA . GLY A 1 271 ? -19.790 -16.370 -6.417 1.00 79.12 271 GLY A CA 1
ATOM 2103 C C . GLY A 1 271 ? -19.830 -17.438 -7.518 1.00 79.12 271 GLY A C 1
ATOM 2104 O O . GLY A 1 271 ? -20.906 -17.926 -7.859 1.00 79.12 271 GLY A O 1
ATOM 2105 N N . GLU A 1 272 ? -18.686 -17.857 -8.060 1.00 74.00 272 GLU A N 1
ATOM 2106 C CA . GLU A 1 272 ? -18.648 -18.683 -9.278 1.00 74.00 272 GLU A CA 1
ATOM 2107 C C . GLU A 1 272 ? -18.923 -20.181 -9.028 1.00 74.00 272 GLU A C 1
ATOM 2109 O O . GLU A 1 272 ? -19.168 -20.961 -9.949 1.00 74.00 272 GLU A O 1
ATOM 2114 N N . LYS A 1 273 ? -18.974 -20.604 -7.758 1.00 61.19 273 LYS A N 1
ATOM 2115 C CA . LYS A 1 273 ? -19.183 -22.012 -7.371 1.00 61.19 273 LYS A CA 1
ATOM 2116 C C . LYS A 1 273 ? -20.567 -22.580 -7.719 1.00 61.19 273 LYS A C 1
ATOM 2118 O O . LYS A 1 273 ? -20.748 -23.789 -7.612 1.00 61.19 273 LYS A O 1
ATOM 2123 N N . LYS A 1 274 ? -21.544 -21.760 -8.124 1.00 58.81 274 LYS A N 1
ATOM 2124 C CA . LYS A 1 274 ? -22.931 -22.217 -8.354 1.00 58.81 274 LYS A CA 1
ATOM 2125 C C . LYS A 1 274 ? -23.234 -22.747 -9.763 1.00 58.81 274 LYS A C 1
ATOM 2127 O O . LYS A 1 274 ? -24.332 -23.249 -9.960 1.00 58.81 274 LYS A O 1
ATOM 2132 N N . ARG A 1 275 ? -22.313 -22.668 -10.735 1.00 59.66 275 ARG A N 1
ATOM 2133 C CA . ARG A 1 275 ? -22.622 -22.969 -12.155 1.00 59.66 275 ARG A CA 1
ATOM 2134 C C . ARG A 1 275 ? -22.091 -24.293 -12.718 1.00 59.66 275 ARG A C 1
ATOM 2136 O O . ARG A 1 275 ? -22.293 -24.556 -13.895 1.00 59.66 275 ARG A O 1
ATOM 2143 N N . ARG A 1 276 ? -21.441 -25.138 -11.913 1.00 55.91 276 ARG A N 1
ATOM 2144 C CA . ARG A 1 276 ? -21.026 -26.490 -12.335 1.00 55.91 276 ARG A CA 1
ATOM 2145 C C . ARG A 1 276 ? -21.847 -27.542 -11.590 1.00 55.91 276 ARG A C 1
ATOM 2147 O O . ARG A 1 276 ? -21.384 -28.100 -10.598 1.00 55.91 276 ARG A O 1
ATOM 2154 N N . LYS A 1 277 ? -23.081 -27.741 -12.040 1.00 48.41 277 LYS A N 1
ATOM 2155 C CA . LYS A 1 277 ? -23.889 -28.937 -11.799 1.00 48.41 277 LYS A CA 1
ATOM 2156 C C . LYS A 1 277 ? -24.417 -29.404 -13.141 1.00 48.41 277 LYS A C 1
ATOM 2158 O O . LYS A 1 277 ? -24.781 -28.507 -13.932 1.00 48.41 277 LYS A O 1
#

Secondary structure (DSSP, 8-state):
---------HHHHHHHHHHHHHHHHHHHHHHHHHHHHHHHHHHHHHHHHHHHHHHHHHHHHHHHHHHHHHHHHHHHHHHHHHHHHHHHHHHHHHHHHHHHHHHHHHHHHHHHHHHHHHHHHHHHHHHHHHHHHHHHHHHHTTS-----------------------PPP----------------PPP---------TT-----SS--EEPTTGGG-S--EE-HHHHHHHHHHHT-SPPPPSSHHHHHHGGGS----HHHHHHHHHHH-GGGGGS--

InterPro domains:
  IPR001965 Zinc finger, PHD-type [SM00249] (196-261)
  IPR011011 Zinc finger, FYVE/PHD-type [SSF57903] (184-264)
  IPR013083 Zinc finger, RING/FYVE/PHD-type [G3DSA:3.30.40.10] (159-267)

Radius of gyration: 53.8 Å; Cα contacts (8 Å, |Δi|>4): 95; chains: 1; bounding box: 118×54×186 Å